Protein AF-A0A9E2IEM3-F1 (afdb_monomer_lite)

Foldseek 3Di:
DVVVVVCVVPVVLVVLVVLLVVVVVVVVVVVVCVVPDPDDDPPPPPPDPDPDPPVVVVVVVVVVLVVCCVPPVPVSVVVVVVVVVLVVLLVLLVVVLVVVVVCVVVVHDDDQPDDDQPQFQDAQVLLSSLVSVLSSCLVVVVVVLVVVCVVDVVSVDPLSVVLVSLVVSLVSSVVSLCCCRCVVRVHDLVLLVDDPPPVVSVVVVVSSVCSNCSNVVVVVVVVVVVVCVVVVHDDDDDPLVVCVVPPPDPVSNVSSCCCVVPSVVVSLSSSLVRPQLSNVCVPPHNVRSVVVSVVVVVVVVD

Radius of gyration: 24.1 Å; chains: 1; bounding box: 73×47×66 Å

Sequence (302 aa):
MKIFKIVKNNKLYTVLFLFVLLINILVFTDWIMEKFSPSKKPEVTLTQCEASSHKDDIKASQDKLSVVAKQNPLLYFFLAMFNFTLLFMLLIGLILDLYFLRQWIKKKKIDICILPQKESVWGISDVVRVILINMSFGYTFLIIQGTLSKVFPVVGNENFRMIFNTMIMNVIGISVVLYFVIKKGKQNIEAVGLTSQSFTKSVFYAVIGYISLGPLLVLIMTGTFFVVDFFHYKPQVQSIVQIFVKENNLPVLFFSTLFAGVFGPIVEEIFFRGFMYSAIKKSIGVLGAMIITSVVFSLLHA

Structure (mmCIF, N/CA/C/O backbone):
data_AF-A0A9E2IEM3-F1
#
_entry.id   AF-A0A9E2IEM3-F1
#
loop_
_atom_site.group_PDB
_atom_site.id
_atom_site.type_symbol
_atom_site.label_atom_id
_atom_site.label_alt_id
_atom_site.label_comp_id
_atom_site.label_asym_id
_atom_site.label_entity_id
_atom_site.label_seq_id
_atom_site.pdbx_PDB_ins_code
_atom_site.Cartn_x
_atom_site.Cartn_y
_atom_site.Cartn_z
_atom_site.occupancy
_atom_site.B_iso_or_equiv
_atom_site.auth_seq_id
_atom_site.auth_comp_id
_atom_site.auth_asym_id
_atom_site.auth_atom_id
_atom_site.pdbx_PDB_model_num
ATOM 1 N N . MET A 1 1 ? -35.835 -18.810 0.927 1.00 52.75 1 MET A N 1
ATOM 2 C CA . MET A 1 1 ? -36.561 -17.511 0.876 1.00 52.75 1 MET A CA 1
ATOM 3 C C . MET A 1 1 ? -35.695 -16.264 1.153 1.00 52.75 1 MET A C 1
ATOM 5 O O . MET A 1 1 ? -35.913 -15.255 0.494 1.00 52.75 1 MET A O 1
ATOM 9 N N . LYS A 1 2 ? -34.692 -16.290 2.056 1.00 57.66 2 LYS A N 1
ATOM 10 C CA . LYS A 1 2 ? -33.815 -15.119 2.334 1.00 57.66 2 LYS A CA 1
ATOM 11 C C . LYS A 1 2 ? -32.877 -14.728 1.173 1.00 57.66 2 LYS A C 1
ATOM 13 O O . LYS A 1 2 ? -32.754 -13.544 0.881 1.00 57.66 2 LYS A O 1
ATOM 18 N N . ILE A 1 3 ? -32.296 -15.698 0.460 1.00 58.12 3 ILE A N 1
ATOM 19 C CA . ILE A 1 3 ? -31.360 -15.454 -0.662 1.00 58.12 3 ILE A CA 1
ATOM 20 C C . ILE A 1 3 ? -32.045 -14.715 -1.824 1.00 58.12 3 ILE A C 1
ATOM 22 O O . ILE A 1 3 ? -31.541 -13.706 -2.303 1.00 58.12 3 ILE A O 1
ATOM 26 N N . PHE A 1 4 ? -33.252 -15.138 -2.206 1.00 53.41 4 PHE A N 1
ATOM 27 C CA . PHE A 1 4 ? -34.012 -14.514 -3.297 1.00 53.41 4 PHE A CA 1
ATOM 28 C C . PHE A 1 4 ? -34.380 -13.046 -3.005 1.00 53.41 4 PHE A C 1
ATOM 30 O O . PHE A 1 4 ? -34.387 -12.206 -3.903 1.00 53.41 4 PHE A O 1
ATOM 37 N N . LYS A 1 5 ? -34.624 -12.706 -1.730 1.00 56.91 5 LYS A N 1
ATOM 38 C CA . LYS A 1 5 ? -34.895 -11.329 -1.283 1.00 56.91 5 LYS A CA 1
ATOM 39 C C . LYS A 1 5 ? -33.627 -10.459 -1.300 1.00 56.91 5 LYS A C 1
ATOM 41 O O . LYS A 1 5 ? -33.699 -9.290 -1.667 1.00 56.91 5 LYS A O 1
ATOM 46 N N . ILE A 1 6 ? -32.467 -11.039 -0.976 1.00 60.56 6 ILE A N 1
ATOM 47 C CA . ILE A 1 6 ? -31.154 -10.374 -1.068 1.00 60.56 6 ILE A CA 1
ATOM 48 C C . ILE A 1 6 ? -30.794 -10.075 -2.529 1.00 60.56 6 ILE A C 1
ATOM 50 O O . ILE A 1 6 ? -30.373 -8.958 -2.827 1.00 60.56 6 ILE A O 1
ATOM 54 N N . VAL A 1 7 ? -31.022 -11.032 -3.435 1.00 62.38 7 VAL A N 1
ATOM 55 C CA . VAL A 1 7 ? -30.799 -10.869 -4.882 1.00 62.38 7 VAL A CA 1
ATOM 56 C C . VAL A 1 7 ? -31.735 -9.807 -5.464 1.00 62.38 7 VAL A C 1
ATOM 58 O O . VAL A 1 7 ? -31.290 -8.896 -6.160 1.00 62.38 7 VAL A O 1
ATOM 6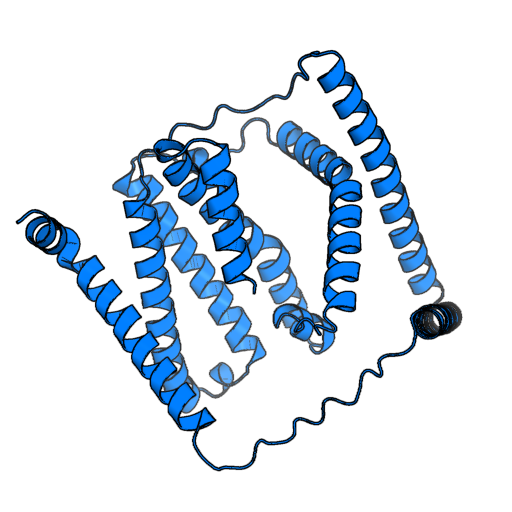1 N N . LYS A 1 8 ? -33.028 -9.839 -5.115 1.00 61.75 8 LYS A N 1
ATOM 62 C CA . LYS A 1 8 ? -34.018 -8.873 -5.623 1.00 61.75 8 LYS A CA 1
ATOM 63 C C . LYS A 1 8 ? -33.730 -7.427 -5.198 1.00 61.75 8 LYS A C 1
ATOM 65 O O . LYS A 1 8 ? -34.005 -6.518 -5.977 1.00 61.75 8 LYS A O 1
ATOM 70 N N . ASN A 1 9 ? -33.148 -7.211 -4.017 1.00 72.81 9 ASN A N 1
ATOM 71 C CA . ASN A 1 9 ? -32.774 -5.876 -3.536 1.00 72.81 9 ASN A CA 1
ATOM 72 C C . ASN A 1 9 ? -31.405 -5.390 -4.047 1.00 72.81 9 ASN A C 1
ATOM 74 O O . ASN A 1 9 ? -31.084 -4.217 -3.884 1.00 72.81 9 ASN A O 1
ATOM 78 N N . ASN A 1 10 ? -30.596 -6.260 -4.661 1.00 83.31 10 ASN A N 1
ATOM 79 C CA . ASN A 1 10 ? -29.238 -5.948 -5.118 1.00 83.31 10 ASN A CA 1
ATOM 80 C C . ASN A 1 10 ? -29.014 -6.362 -6.582 1.00 83.31 10 ASN A C 1
ATOM 82 O O . ASN A 1 10 ? -27.913 -6.776 -6.938 1.00 83.31 10 ASN A O 1
ATOM 86 N N . LYS A 1 11 ? -30.048 -6.231 -7.431 1.00 86.06 11 LYS A N 1
ATOM 87 C CA . LYS A 1 11 ? -30.039 -6.696 -8.833 1.00 86.06 11 LYS A CA 1
ATOM 88 C C . LYS A 1 11 ? -28.780 -6.290 -9.599 1.00 86.06 11 LYS A C 1
ATOM 90 O O . LYS A 1 11 ? -28.180 -7.138 -10.245 1.00 86.06 11 LYS A O 1
ATOM 95 N N . LEU A 1 12 ? -28.358 -5.029 -9.475 1.00 89.31 12 LEU A N 1
ATOM 96 C CA . LEU A 1 12 ? -27.144 -4.526 -10.122 1.00 89.31 12 LEU A CA 1
ATOM 97 C C . LEU A 1 12 ? -25.914 -5.360 -9.742 1.00 89.31 12 LEU A C 1
ATOM 99 O O . LEU A 1 12 ? -25.210 -5.850 -10.612 1.00 89.31 12 LEU A O 1
ATOM 103 N N . TYR A 1 13 ? -25.677 -5.572 -8.448 1.00 89.69 13 TYR A N 1
ATOM 104 C CA . TYR A 1 13 ? -24.504 -6.305 -7.970 1.00 89.69 13 TYR A CA 1
ATOM 105 C C . TYR A 1 13 ? -24.550 -7.788 -8.329 1.00 89.69 13 TYR A C 1
ATOM 107 O O . TYR A 1 13 ? -23.506 -8.384 -8.564 1.00 89.69 13 TYR A O 1
ATOM 115 N N . THR A 1 14 ? -25.743 -8.381 -8.412 1.00 88.56 14 THR A N 1
ATOM 116 C CA . THR A 1 14 ? -25.896 -9.745 -8.930 1.00 88.56 14 THR A CA 1
ATOM 117 C C . THR A 1 14 ? -25.518 -9.821 -10.407 1.00 88.56 14 THR A C 1
ATOM 119 O O . THR A 1 14 ? -24.795 -10.734 -10.788 1.00 88.56 14 THR A O 1
ATOM 122 N N . VAL A 1 15 ? -25.941 -8.853 -11.226 1.00 91.38 15 VAL A N 1
ATOM 123 C CA . VAL A 1 15 ? -25.550 -8.785 -12.644 1.00 91.38 15 VAL A CA 1
ATOM 124 C C . VAL A 1 15 ? -24.039 -8.597 -12.786 1.00 91.38 15 VAL A C 1
ATOM 126 O O . VAL A 1 15 ? -23.413 -9.334 -13.539 1.00 91.38 15 VAL A O 1
ATOM 129 N N . LEU A 1 16 ? -23.437 -7.680 -12.020 1.00 93.12 16 LEU A N 1
ATOM 130 C CA . LEU A 1 16 ? -21.983 -7.464 -12.022 1.00 93.12 16 LEU A CA 1
ATOM 131 C C . LEU A 1 16 ? -21.213 -8.719 -11.592 1.00 93.12 16 LEU A C 1
ATOM 133 O O . LEU A 1 16 ? -20.210 -9.070 -12.204 1.00 93.12 16 LEU A O 1
ATOM 137 N N . PHE A 1 17 ? -21.698 -9.430 -10.572 1.00 92.69 17 PHE A N 1
ATOM 138 C CA . PHE A 1 17 ? -21.101 -10.693 -10.144 1.00 92.69 17 PHE A CA 1
ATOM 139 C C . PHE A 1 17 ? -21.158 -11.757 -11.243 1.00 92.69 17 PHE A C 1
ATOM 141 O O . PHE A 1 17 ? -20.145 -12.389 -11.523 1.00 92.69 17 PHE A O 1
ATOM 148 N N . LEU A 1 18 ? -22.313 -11.930 -11.894 1.00 93.19 18 LEU A N 1
ATOM 149 C CA . LEU A 1 18 ? -22.455 -12.873 -13.007 1.00 93.19 18 LEU A CA 1
ATOM 150 C C . LEU A 1 18 ? -21.561 -12.495 -14.193 1.00 93.19 18 LEU A C 1
ATOM 152 O O . LEU A 1 18 ? -20.978 -13.378 -14.809 1.00 93.19 18 LEU A O 1
ATOM 156 N N . PHE A 1 19 ? -21.411 -11.200 -14.479 1.00 93.31 19 PHE A N 1
ATOM 157 C CA . PHE A 1 19 ? -20.506 -10.697 -15.511 1.00 93.31 19 PHE A CA 1
ATOM 158 C C . PHE A 1 19 ? -19.039 -11.030 -15.206 1.00 93.31 19 PHE A C 1
ATOM 160 O O . PHE A 1 19 ? -18.360 -11.628 -16.038 1.00 93.31 19 PHE A O 1
ATOM 167 N N . VAL A 1 20 ? -18.566 -10.709 -13.996 1.00 92.75 20 VAL A N 1
ATOM 168 C CA . VAL A 1 20 ? -17.209 -11.048 -13.528 1.00 92.75 20 VAL A CA 1
ATOM 169 C C . VAL A 1 20 ? -16.980 -12.557 -13.588 1.00 92.75 20 VAL A C 1
ATOM 171 O O . VAL A 1 20 ? -15.950 -13.000 -14.092 1.00 92.75 20 VAL A O 1
ATOM 174 N N . LEU A 1 21 ? -17.943 -13.352 -13.116 1.00 92.62 21 LEU A N 1
ATOM 175 C CA . LEU A 1 21 ? -17.858 -14.809 -13.129 1.00 92.62 21 LEU A CA 1
ATOM 176 C C . LEU A 1 21 ? -17.766 -15.355 -14.559 1.00 92.62 21 LEU A C 1
ATOM 178 O O . LEU A 1 21 ? -16.902 -16.182 -14.832 1.00 92.62 21 LEU A O 1
ATOM 182 N N . LEU A 1 22 ? -18.614 -14.871 -15.470 1.00 92.56 22 LEU A N 1
ATOM 183 C CA . LEU A 1 22 ? -18.624 -15.288 -16.871 1.00 92.56 22 LEU A CA 1
ATOM 184 C C . LEU A 1 22 ? -17.277 -15.018 -17.547 1.00 92.56 22 LEU A C 1
ATOM 186 O O . LEU A 1 22 ? -16.733 -15.915 -18.181 1.00 92.56 22 LEU A O 1
ATOM 190 N N . ILE A 1 23 ? -16.718 -13.815 -17.382 1.00 89.69 23 ILE A N 1
ATOM 191 C CA . ILE A 1 23 ? -15.415 -13.471 -17.969 1.00 89.69 23 ILE A CA 1
ATOM 192 C C . ILE A 1 23 ? -14.309 -14.362 -17.410 1.00 89.69 23 ILE A C 1
ATOM 194 O O . ILE A 1 23 ? -13.504 -14.874 -18.180 1.00 89.69 23 ILE A O 1
ATOM 198 N N . ASN A 1 24 ? -14.281 -14.594 -16.095 1.00 88.88 24 ASN A N 1
ATOM 199 C CA . ASN A 1 24 ? -13.280 -15.484 -15.503 1.00 88.88 24 ASN A CA 1
ATOM 200 C C . ASN A 1 24 ? -13.413 -16.922 -16.013 1.00 88.88 24 ASN A C 1
ATOM 202 O O . ASN A 1 24 ? -12.396 -17.556 -16.267 1.00 88.88 24 ASN A O 1
ATOM 206 N N . ILE A 1 25 ? -14.638 -17.425 -16.203 1.00 90.12 25 ILE A N 1
ATOM 207 C CA . ILE A 1 25 ? -14.863 -18.747 -16.803 1.00 90.12 25 ILE A CA 1
ATOM 208 C C . ILE A 1 25 ? -14.319 -18.782 -18.232 1.00 90.12 25 ILE A C 1
ATOM 210 O O . ILE A 1 25 ? -13.586 -19.711 -18.546 1.00 90.12 25 ILE A O 1
ATOM 214 N N . LEU A 1 26 ? -14.615 -17.776 -19.063 1.00 87.06 26 LEU A N 1
ATOM 215 C CA . LEU A 1 26 ? -14.133 -17.707 -20.450 1.00 87.06 26 LEU A CA 1
ATOM 216 C C . LEU A 1 26 ? -12.599 -17.682 -20.526 1.00 87.06 26 LEU A C 1
ATOM 218 O O . LEU A 1 26 ? -12.000 -18.489 -21.234 1.00 87.06 26 LEU A O 1
ATOM 222 N N . VAL A 1 27 ? -11.957 -16.816 -19.738 1.00 82.94 27 VAL A N 1
ATOM 223 C CA . VAL A 1 27 ? -10.489 -16.724 -19.673 1.00 82.94 27 VAL A CA 1
ATOM 224 C C . VAL A 1 27 ? -9.878 -18.032 -19.169 1.00 82.94 27 VAL A C 1
ATOM 226 O O . VAL A 1 27 ? -8.865 -18.491 -19.691 1.00 82.94 27 VAL A O 1
ATOM 229 N N . PHE A 1 28 ? -10.494 -18.660 -18.168 1.00 80.00 28 PHE A N 1
ATOM 230 C CA . PHE A 1 28 ? -10.029 -19.937 -17.637 1.00 80.00 28 PHE A CA 1
ATOM 231 C C . PHE A 1 28 ? -10.183 -21.076 -18.651 1.00 80.00 28 PHE A C 1
ATOM 233 O O . PHE A 1 28 ? -9.286 -21.910 -18.767 1.00 80.00 28 PHE A O 1
ATOM 240 N N . THR A 1 29 ? -11.282 -21.110 -19.411 1.00 75.69 29 THR A N 1
ATOM 241 C CA . THR A 1 29 ? -11.465 -22.092 -20.485 1.00 75.69 29 THR A CA 1
ATOM 242 C C . THR A 1 29 ? -10.464 -21.887 -21.611 1.00 75.69 29 THR A C 1
ATOM 244 O O . THR A 1 29 ? -9.883 -22.872 -22.055 1.00 75.69 29 THR A O 1
ATOM 247 N N . ASP A 1 30 ? -10.184 -20.644 -22.010 1.00 72.19 30 ASP A N 1
ATOM 248 C CA . ASP A 1 30 ? -9.161 -20.345 -23.019 1.00 72.19 30 ASP A CA 1
ATOM 249 C C . ASP A 1 30 ? -7.767 -20.772 -22.537 1.00 72.19 30 ASP A C 1
ATOM 251 O O . ASP A 1 30 ? -7.042 -21.442 -23.268 1.00 72.19 30 ASP A O 1
ATOM 255 N N . TRP A 1 31 ? -7.425 -20.493 -21.274 1.00 74.56 31 TRP A N 1
ATOM 256 C CA . TRP A 1 31 ? -6.165 -20.935 -20.665 1.00 74.56 31 TRP A CA 1
ATOM 257 C C . TRP A 1 31 ? -6.031 -22.464 -20.612 1.00 74.56 31 TRP A C 1
ATOM 259 O O . TRP A 1 31 ? -4.959 -23.004 -20.895 1.00 74.56 31 TRP A O 1
ATOM 269 N N . ILE A 1 32 ? -7.106 -23.185 -20.269 1.00 68.19 32 ILE A N 1
ATOM 270 C CA . ILE A 1 32 ? -7.131 -24.654 -20.332 1.00 68.19 32 ILE A CA 1
ATOM 271 C C . ILE A 1 32 ? -6.908 -25.108 -21.777 1.00 68.19 32 ILE A C 1
ATOM 273 O O . ILE A 1 32 ? -6.039 -25.941 -22.027 1.00 68.19 32 ILE A O 1
ATOM 277 N N . MET A 1 33 ? -7.645 -24.552 -22.735 1.00 67.19 33 MET A N 1
ATOM 278 C CA . MET A 1 33 ? -7.549 -24.951 -24.140 1.00 67.19 33 MET A CA 1
ATOM 279 C C . MET A 1 33 ? -6.156 -24.680 -24.720 1.00 67.19 33 MET A C 1
ATOM 281 O O . MET A 1 33 ? -5.632 -25.525 -25.438 1.00 67.19 33 MET A O 1
ATOM 285 N N . GLU A 1 34 ? -5.508 -23.573 -24.355 1.00 69.19 34 GLU A N 1
ATOM 286 C CA . GLU A 1 34 ? -4.130 -23.260 -24.749 1.00 69.19 34 GLU A CA 1
ATOM 287 C C . GLU A 1 34 ? -3.116 -24.225 -24.114 1.00 69.19 34 GLU A C 1
ATOM 289 O O . GLU A 1 34 ? -2.223 -24.729 -24.794 1.00 69.19 34 GLU A O 1
ATOM 294 N N . LYS A 1 35 ? -3.281 -24.560 -22.828 1.00 64.56 35 LYS A N 1
ATOM 295 C CA . LYS A 1 35 ? -2.382 -25.470 -22.098 1.00 64.56 35 LYS A CA 1
ATOM 296 C C . LYS A 1 35 ? -2.474 -26.929 -22.561 1.00 64.56 35 LYS A C 1
ATOM 298 O O . LYS A 1 35 ? -1.504 -27.670 -22.400 1.00 64.56 35 LYS A O 1
ATOM 303 N N . PHE A 1 36 ? -3.614 -27.336 -23.120 1.00 59.19 36 PHE A N 1
ATOM 304 C CA . PHE A 1 36 ? -3.848 -28.682 -23.657 1.00 59.19 36 PHE A CA 1
ATOM 305 C C . PHE A 1 36 ? -3.783 -28.759 -25.191 1.00 59.19 36 PHE A C 1
ATOM 307 O O . PHE A 1 36 ? -3.918 -29.851 -25.746 1.00 59.19 36 PHE A O 1
ATOM 314 N N . SER A 1 37 ? -3.527 -27.646 -25.885 1.00 45.66 37 SER A N 1
ATOM 315 C CA . SER A 1 37 ? -3.280 -27.653 -27.327 1.00 45.66 37 SER A CA 1
ATOM 316 C C . SER A 1 37 ? -1.829 -28.081 -27.615 1.00 45.66 37 SER A C 1
ATOM 318 O O . SER A 1 37 ? -0.896 -27.505 -27.047 1.00 45.66 37 SER A O 1
ATOM 320 N N . PRO A 1 38 ? -1.583 -29.079 -28.486 1.00 47.56 38 PRO A N 1
ATOM 321 C CA . PRO A 1 38 ? -0.241 -29.523 -28.846 1.00 47.56 38 PRO A CA 1
ATOM 322 C C . PRO A 1 38 ? 0.380 -28.538 -29.846 1.00 47.56 38 PRO A C 1
ATOM 324 O O . PRO A 1 38 ? 0.504 -28.819 -31.034 1.00 47.56 38 PRO A O 1
ATOM 327 N N . SER A 1 39 ? 0.756 -27.350 -29.379 1.00 43.06 39 SER A N 1
ATOM 328 C CA . SER A 1 39 ? 1.451 -26.349 -30.186 1.00 43.06 39 SER A CA 1
ATOM 329 C C . SER A 1 39 ? 2.624 -25.768 -29.407 1.00 43.06 39 SER A C 1
ATOM 331 O O . SER A 1 39 ? 2.503 -25.397 -28.241 1.00 43.06 39 SER A O 1
ATOM 333 N N . LYS A 1 40 ? 3.784 -25.757 -30.071 1.00 45.50 40 LYS A N 1
ATOM 334 C CA . LYS A 1 40 ? 5.104 -25.390 -29.551 1.00 45.50 40 LYS A CA 1
ATOM 335 C C . LYS A 1 40 ? 5.049 -24.113 -28.712 1.00 45.50 40 LYS A C 1
ATOM 337 O O . LYS A 1 40 ? 4.740 -23.041 -29.226 1.00 45.50 40 LYS A O 1
ATOM 342 N N . LYS A 1 41 ? 5.461 -24.226 -27.447 1.00 36.06 41 LYS A N 1
ATOM 343 C CA . LYS A 1 41 ? 5.890 -23.068 -26.662 1.00 36.06 41 LYS A CA 1
ATOM 344 C C . LYS A 1 41 ? 6.988 -22.347 -27.456 1.00 36.06 41 LYS A C 1
ATOM 346 O O . LYS A 1 41 ? 7.943 -23.018 -27.856 1.00 36.06 41 LYS A O 1
ATOM 351 N N . PRO A 1 42 ? 6.911 -21.025 -27.670 1.00 32.97 42 PRO A N 1
ATOM 352 C CA . PRO A 1 42 ? 8.122 -20.273 -27.901 1.00 32.97 42 PRO A CA 1
ATOM 353 C C . PRO A 1 42 ? 8.944 -20.420 -26.625 1.00 32.97 42 PRO A C 1
ATOM 355 O O . PRO A 1 42 ? 8.526 -20.023 -25.536 1.00 32.97 42 PRO A O 1
ATOM 358 N N . GLU A 1 43 ? 10.084 -21.079 -26.760 1.00 32.03 43 GLU A N 1
ATOM 359 C CA . GLU A 1 43 ? 11.155 -21.016 -25.788 1.00 32.03 43 GLU A CA 1
ATOM 360 C C . GLU A 1 43 ? 11.565 -19.545 -25.710 1.00 32.03 43 GLU A C 1
ATOM 362 O O . GLU A 1 43 ? 12.291 -19.028 -26.554 1.00 32.03 43 GLU A O 1
ATOM 367 N N . VAL A 1 44 ? 10.995 -18.822 -24.745 1.00 31.92 44 VAL A N 1
ATOM 368 C CA . VAL A 1 44 ? 11.497 -17.505 -24.378 1.00 31.92 44 VAL A CA 1
ATOM 369 C C . VAL A 1 44 ? 12.843 -17.774 -23.728 1.00 31.92 44 VAL A C 1
ATOM 371 O O . VAL A 1 44 ? 12.929 -18.059 -22.533 1.00 31.92 44 VAL A O 1
ATOM 374 N N . THR A 1 45 ? 13.896 -17.728 -24.538 1.00 28.53 45 THR A N 1
ATOM 375 C CA . THR A 1 45 ? 15.276 -17.675 -24.074 1.00 28.53 45 THR A CA 1
ATOM 376 C C . THR A 1 45 ? 15.469 -16.323 -23.393 1.00 28.53 45 THR A C 1
ATOM 378 O O . THR A 1 45 ? 16.007 -15.375 -23.957 1.00 28.53 45 THR A O 1
ATOM 381 N N . LEU A 1 46 ? 14.982 -16.202 -22.157 1.00 32.28 46 LEU A N 1
ATOM 382 C CA . LEU A 1 46 ? 15.585 -15.280 -21.213 1.00 32.28 46 LEU A CA 1
ATOM 383 C C . LEU A 1 46 ? 16.993 -15.818 -21.008 1.00 32.28 46 LEU A C 1
ATOM 385 O O . LEU A 1 46 ? 17.170 -16.885 -20.420 1.00 32.28 46 LEU A O 1
ATOM 389 N N . THR A 1 47 ? 17.972 -15.109 -21.568 1.00 32.91 47 THR A N 1
ATOM 390 C CA . THR A 1 47 ? 19.385 -15.240 -21.213 1.00 32.91 47 THR A CA 1
ATOM 391 C C . THR A 1 47 ? 19.484 -15.562 -19.732 1.00 32.91 47 THR A C 1
ATOM 393 O O . THR A 1 47 ? 18.973 -14.815 -18.894 1.00 32.91 47 THR A O 1
ATOM 396 N N . GLN A 1 48 ? 20.069 -16.724 -19.456 1.00 34.34 48 GLN A N 1
ATOM 397 C CA . GLN A 1 48 ? 20.338 -17.237 -18.128 1.00 34.34 48 GLN A CA 1
ATOM 398 C C . GLN A 1 48 ? 20.939 -16.112 -17.276 1.00 34.34 48 GLN A C 1
ATOM 400 O O . GLN A 1 48 ? 22.088 -15.730 -17.466 1.00 34.34 48 GLN A O 1
ATOM 405 N N . CYS A 1 49 ? 20.184 -15.590 -16.307 1.00 38.00 49 CYS A N 1
ATOM 406 C CA . CYS A 1 49 ? 20.825 -15.208 -15.058 1.00 38.00 49 CYS A CA 1
ATOM 407 C C . CYS A 1 49 ? 21.194 -16.536 -14.408 1.00 38.00 49 CYS A C 1
ATOM 409 O O . CYS A 1 49 ? 20.350 -17.215 -13.812 1.00 38.00 49 CYS A O 1
ATOM 411 N N . GLU A 1 50 ? 22.421 -16.961 -14.698 1.00 36.91 50 GLU A N 1
ATOM 412 C CA . GLU A 1 50 ? 23.070 -18.099 -14.075 1.00 36.91 50 GLU A CA 1
ATOM 413 C C . GLU A 1 50 ? 22.874 -17.990 -12.564 1.00 36.91 50 GLU A C 1
ATOM 415 O O . GLU A 1 50 ? 23.012 -16.919 -11.975 1.00 36.91 50 GLU A O 1
ATOM 420 N N . ALA A 1 51 ? 22.476 -19.100 -11.949 1.00 43.12 51 ALA A N 1
ATOM 421 C CA . ALA A 1 51 ? 22.520 -19.232 -10.508 1.00 43.12 51 ALA A CA 1
ATOM 422 C C . ALA A 1 51 ? 24.000 -19.354 -10.124 1.00 43.12 51 ALA A C 1
ATOM 424 O O . ALA A 1 51 ? 24.527 -20.460 -10.006 1.00 43.12 51 ALA A O 1
ATOM 425 N N . SER A 1 52 ? 24.691 -18.221 -10.032 1.00 37.50 52 SER A N 1
ATOM 426 C CA . SER A 1 52 ? 26.014 -18.147 -9.429 1.00 37.50 52 SER A CA 1
ATOM 427 C C . SER A 1 52 ? 25.890 -18.495 -7.953 1.00 37.50 52 SER A C 1
ATOM 429 O O . SER A 1 52 ? 24.905 -18.168 -7.289 1.00 37.50 52 SER A O 1
ATOM 431 N N . SER A 1 53 ? 26.893 -19.188 -7.415 1.00 49.91 53 SER A N 1
ATOM 432 C CA . SER A 1 53 ? 26.937 -19.425 -5.978 1.00 49.91 53 SER A CA 1
ATOM 433 C C . SER A 1 53 ? 26.960 -18.077 -5.249 1.00 49.91 53 SER A C 1
ATOM 435 O O . SER A 1 53 ? 27.551 -17.110 -5.731 1.00 49.91 53 SER A O 1
ATOM 437 N N . HIS A 1 54 ? 26.374 -18.008 -4.054 1.00 53.34 54 HIS A N 1
ATOM 438 C CA . HIS A 1 54 ? 26.335 -16.790 -3.235 1.00 53.34 54 HIS A CA 1
ATOM 439 C C . HIS A 1 54 ? 27.686 -16.068 -3.078 1.00 53.34 54 HIS A C 1
ATOM 441 O O . HIS A 1 54 ? 27.724 -14.855 -2.869 1.00 53.34 54 HIS A O 1
ATOM 447 N N . LYS A 1 55 ? 28.809 -16.794 -3.163 1.00 51.19 55 LYS A N 1
ATOM 448 C CA . LYS A 1 55 ? 30.155 -16.207 -3.096 1.00 51.19 55 LYS A CA 1
ATOM 449 C C . LYS A 1 55 ? 30.577 -15.537 -4.404 1.00 51.19 55 LYS A C 1
ATOM 451 O O . LYS A 1 55 ? 31.315 -14.552 -4.354 1.00 51.19 55 LYS A O 1
ATOM 456 N N . ASP A 1 56 ? 30.105 -16.042 -5.535 1.00 53.41 56 ASP A N 1
ATOM 457 C CA . ASP A 1 56 ? 30.395 -15.503 -6.863 1.00 53.41 56 ASP A CA 1
ATOM 458 C C . ASP A 1 56 ? 29.569 -14.236 -7.127 1.00 53.41 56 ASP A C 1
ATOM 460 O O . ASP A 1 56 ? 30.102 -13.269 -7.664 1.00 53.41 56 ASP A O 1
ATOM 464 N N . ASP A 1 57 ? 28.333 -14.164 -6.621 1.00 61.59 57 ASP A N 1
ATOM 465 C CA . ASP A 1 57 ? 27.482 -12.965 -6.714 1.00 61.59 57 ASP A CA 1
ATOM 466 C C . ASP A 1 57 ? 28.015 -11.775 -5.910 1.00 61.59 57 ASP A C 1
ATOM 468 O O . ASP A 1 57 ? 27.978 -10.628 -6.371 1.00 61.59 57 ASP A O 1
ATOM 472 N N . ILE A 1 58 ? 28.537 -12.031 -4.705 1.00 62.91 58 ILE A N 1
ATOM 473 C CA . ILE A 1 58 ? 29.127 -10.983 -3.860 1.00 62.91 58 ILE A CA 1
ATOM 474 C C . ILE A 1 58 ? 30.395 -10.433 -4.519 1.00 62.91 58 ILE A C 1
ATOM 476 O O . ILE A 1 58 ? 30.552 -9.213 -4.602 1.00 62.91 58 ILE A O 1
ATOM 480 N N . LYS A 1 59 ? 31.269 -11.308 -5.037 1.00 68.62 59 LYS A N 1
ATOM 481 C CA . LYS A 1 59 ? 32.474 -10.888 -5.768 1.00 68.62 59 LYS A CA 1
ATOM 482 C C . LYS A 1 59 ? 32.131 -10.140 -7.054 1.00 68.62 59 LYS A C 1
ATOM 484 O O . LYS A 1 59 ? 32.637 -9.044 -7.258 1.00 68.62 59 LYS A O 1
ATOM 489 N N . ALA A 1 60 ? 31.201 -10.647 -7.860 1.00 70.69 60 ALA A N 1
ATOM 490 C CA . ALA A 1 60 ? 30.759 -9.976 -9.081 1.00 70.69 60 ALA A CA 1
ATOM 491 C C . ALA A 1 60 ? 30.139 -8.594 -8.801 1.00 70.69 60 ALA A C 1
ATOM 493 O O . ALA A 1 60 ? 30.326 -7.651 -9.573 1.00 70.69 60 ALA A O 1
ATOM 494 N N . SER A 1 61 ? 29.420 -8.443 -7.686 1.00 71.56 61 SER A N 1
ATOM 495 C CA . SER A 1 61 ? 28.879 -7.150 -7.251 1.00 71.56 61 SER A CA 1
ATOM 496 C C . SER A 1 61 ? 29.983 -6.185 -6.812 1.00 71.56 61 SER A C 1
ATOM 498 O O . SER A 1 61 ? 29.957 -5.015 -7.194 1.00 71.56 61 SER A O 1
ATOM 500 N N . GLN A 1 62 ? 30.981 -6.668 -6.064 1.00 74.44 62 GLN A N 1
ATOM 501 C CA . GLN A 1 62 ? 32.162 -5.886 -5.678 1.00 74.44 62 GLN A CA 1
ATOM 502 C C . GLN A 1 62 ? 32.970 -5.431 -6.898 1.00 74.44 62 GLN A C 1
ATOM 504 O O . GLN A 1 62 ? 33.341 -4.259 -6.983 1.00 74.44 62 GLN A O 1
ATOM 509 N N . ASP A 1 63 ? 33.167 -6.316 -7.874 1.00 77.88 63 ASP A N 1
ATOM 510 C CA . ASP A 1 63 ? 33.877 -6.004 -9.113 1.00 77.88 63 ASP A CA 1
ATOM 511 C C . ASP A 1 63 ? 33.130 -4.930 -9.913 1.00 77.88 63 ASP A C 1
ATOM 513 O O . ASP A 1 63 ? 33.734 -3.929 -10.306 1.00 77.88 63 ASP A O 1
ATOM 517 N N . LYS A 1 64 ? 31.801 -5.043 -10.053 1.00 79.25 64 LYS A N 1
ATOM 518 C CA . LYS A 1 64 ? 30.960 -4.004 -10.680 1.00 79.25 64 LYS A CA 1
ATOM 519 C C . LYS A 1 64 ? 31.062 -2.658 -9.961 1.00 79.25 64 LYS A C 1
ATOM 521 O O . LYS A 1 64 ? 31.235 -1.631 -10.615 1.00 79.25 64 LYS A O 1
ATOM 526 N N . LEU A 1 65 ? 31.002 -2.646 -8.629 1.00 75.56 65 LEU A N 1
ATOM 527 C CA . LEU A 1 65 ? 31.166 -1.430 -7.823 1.00 75.56 65 LEU A CA 1
ATOM 528 C C . LEU A 1 65 ? 32.547 -0.794 -8.017 1.00 75.56 65 LEU A C 1
ATOM 530 O O . LEU A 1 65 ? 32.643 0.426 -8.136 1.00 75.56 65 LEU A O 1
ATOM 534 N N . SER A 1 66 ? 33.604 -1.604 -8.110 1.00 76.19 66 SER A N 1
ATOM 535 C CA . SER A 1 66 ? 34.969 -1.123 -8.352 1.00 76.19 66 SER A CA 1
ATOM 536 C C . SER A 1 66 ? 35.138 -0.501 -9.746 1.00 76.19 66 SER A C 1
ATOM 538 O O . SER A 1 66 ? 35.851 0.492 -9.904 1.00 76.19 66 SER A O 1
ATOM 540 N N . VAL A 1 67 ? 34.439 -1.035 -10.753 1.00 80.94 67 VAL A N 1
ATOM 541 C CA . VAL A 1 67 ? 34.397 -0.472 -12.110 1.00 80.94 67 VAL A CA 1
ATOM 542 C C . VAL A 1 67 ? 33.643 0.859 -12.114 1.00 80.94 67 VAL A C 1
ATOM 544 O O . VAL A 1 67 ? 34.151 1.840 -12.656 1.00 80.94 67 VAL A O 1
ATOM 547 N N . VAL A 1 68 ? 32.485 0.937 -11.447 1.00 78.50 68 VAL A N 1
ATOM 548 C CA . VAL A 1 68 ? 31.714 2.188 -11.308 1.00 78.50 68 VAL A CA 1
ATOM 549 C C . VAL A 1 68 ? 32.515 3.255 -10.560 1.00 78.50 68 VAL A C 1
ATOM 551 O O . VAL A 1 68 ? 32.521 4.408 -10.984 1.00 78.50 68 VAL A O 1
ATOM 554 N N . ALA A 1 69 ? 33.245 2.882 -9.505 1.00 80.31 69 ALA A N 1
ATOM 555 C CA . ALA A 1 69 ? 34.116 3.793 -8.762 1.00 80.31 69 ALA A CA 1
ATOM 556 C C . ALA A 1 69 ? 35.202 4.427 -9.643 1.00 80.31 69 ALA A C 1
ATOM 558 O O . ALA A 1 69 ? 35.509 5.607 -9.486 1.00 80.31 69 ALA A O 1
ATOM 559 N N . LYS A 1 70 ? 35.753 3.659 -10.593 1.00 83.75 70 LYS A N 1
ATOM 560 C CA . LYS A 1 70 ? 36.755 4.146 -11.551 1.00 83.75 70 LYS A CA 1
ATOM 561 C C . LYS A 1 70 ? 36.149 5.013 -12.655 1.00 83.75 70 LYS A C 1
ATOM 563 O O . LYS A 1 70 ? 36.776 5.982 -13.064 1.00 83.75 70 LYS A O 1
ATOM 568 N N . GLN A 1 71 ? 34.962 4.665 -13.150 1.00 88.56 71 GLN A N 1
ATOM 569 C CA . GLN A 1 71 ? 34.325 5.366 -14.271 1.00 88.56 71 GLN A CA 1
ATOM 570 C C . GLN A 1 71 ? 33.612 6.655 -13.844 1.00 88.56 71 GLN A C 1
ATOM 572 O O . GLN A 1 71 ? 33.668 7.648 -14.560 1.00 88.56 71 GLN A O 1
ATOM 577 N N . ASN A 1 72 ? 32.941 6.646 -12.689 1.00 89.94 72 ASN A N 1
ATOM 578 C CA . ASN A 1 72 ? 32.117 7.748 -12.196 1.00 89.94 72 ASN A CA 1
ATOM 579 C C . ASN A 1 72 ? 32.282 7.898 -10.670 1.00 89.94 72 ASN A C 1
ATOM 581 O O . ASN A 1 72 ? 31.423 7.444 -9.906 1.00 89.94 72 ASN A O 1
ATOM 585 N N . PRO A 1 73 ? 33.354 8.560 -10.192 1.00 87.81 73 PRO A N 1
ATOM 586 C CA . PRO A 1 73 ? 33.653 8.656 -8.758 1.00 87.81 73 PRO A CA 1
ATOM 587 C C . PRO A 1 73 ? 32.550 9.375 -7.970 1.00 87.81 73 PRO A C 1
ATOM 589 O O . PRO A 1 73 ? 32.263 9.023 -6.828 1.00 87.81 73 PRO A O 1
ATOM 592 N N . LEU A 1 74 ? 31.881 10.344 -8.600 1.00 89.44 74 LEU A N 1
ATOM 593 C CA . LEU A 1 74 ? 30.755 11.065 -8.013 1.00 89.44 74 LEU A CA 1
ATOM 594 C C . LEU A 1 74 ? 29.539 10.147 -7.807 1.00 89.44 74 LEU A C 1
ATOM 596 O O . LEU A 1 74 ? 28.944 10.159 -6.733 1.00 89.44 74 LEU A O 1
ATOM 600 N N . LEU A 1 75 ? 29.210 9.291 -8.782 1.00 86.25 75 LEU A N 1
ATOM 601 C CA . LEU A 1 75 ? 28.133 8.304 -8.638 1.00 86.25 75 LEU A CA 1
ATOM 602 C C . LEU A 1 75 ? 28.447 7.298 -7.525 1.00 86.25 75 LEU A C 1
ATOM 604 O O . LEU A 1 75 ? 27.583 6.994 -6.705 1.00 86.25 75 LEU A O 1
ATOM 608 N N . TYR A 1 76 ? 29.690 6.818 -7.461 1.00 87.38 76 TYR A N 1
ATOM 609 C CA . TYR A 1 76 ? 30.133 5.932 -6.387 1.00 87.38 76 TYR A CA 1
ATOM 610 C C . TYR A 1 76 ? 30.015 6.589 -5.007 1.00 87.38 76 TYR A C 1
ATOM 612 O O . TYR A 1 76 ? 29.523 5.956 -4.076 1.00 87.38 76 TYR A O 1
ATOM 620 N N . PHE A 1 77 ? 30.397 7.863 -4.879 1.00 89.25 77 PHE A N 1
ATOM 621 C CA . PHE A 1 77 ? 30.221 8.617 -3.639 1.00 89.25 77 PHE A CA 1
ATOM 622 C C . PHE A 1 77 ? 28.749 8.676 -3.208 1.00 89.25 77 PHE A C 1
ATOM 624 O O . PHE A 1 77 ? 28.443 8.384 -2.052 1.00 89.25 77 PHE A O 1
ATOM 631 N N . PHE A 1 78 ? 27.826 8.975 -4.130 1.00 90.56 78 PHE A N 1
ATOM 632 C CA . PHE A 1 78 ? 26.390 8.978 -3.829 1.00 90.56 78 PHE A CA 1
ATOM 633 C C . PHE A 1 78 ? 25.865 7.596 -3.423 1.00 90.56 78 PHE A C 1
ATOM 635 O O . PHE A 1 78 ? 25.119 7.497 -2.450 1.00 90.56 78 PHE A O 1
ATOM 642 N N . LEU A 1 79 ? 26.281 6.528 -4.111 1.00 88.19 79 LEU A N 1
ATOM 643 C CA . LEU A 1 79 ? 25.914 5.153 -3.753 1.00 88.19 79 LEU A CA 1
ATOM 644 C C . LEU A 1 79 ? 26.446 4.761 -2.369 1.00 88.19 79 LEU A C 1
ATOM 646 O O . LEU A 1 79 ? 25.722 4.164 -1.572 1.00 88.19 79 LEU A O 1
ATOM 650 N N . ALA A 1 80 ? 27.693 5.122 -2.058 1.00 89.00 80 ALA A N 1
ATOM 651 C CA . ALA A 1 80 ? 28.287 4.878 -0.751 1.00 89.00 80 ALA A CA 1
ATOM 652 C C . ALA A 1 80 ? 27.530 5.636 0.347 1.00 89.00 80 ALA A C 1
ATOM 654 O O . ALA A 1 80 ? 27.127 5.023 1.335 1.00 89.00 80 ALA A O 1
ATOM 655 N N . MET A 1 81 ? 27.275 6.936 0.158 1.00 93.06 81 MET A N 1
ATOM 656 C CA . MET A 1 81 ? 26.478 7.739 1.092 1.00 93.06 81 MET A CA 1
ATOM 657 C C . MET A 1 81 ? 25.097 7.129 1.327 1.00 93.06 81 MET A C 1
ATOM 659 O O . MET A 1 81 ? 24.702 6.964 2.478 1.00 93.06 81 MET A O 1
ATOM 663 N N . PHE A 1 82 ? 24.397 6.735 0.262 1.00 91.44 82 PHE A N 1
ATOM 664 C CA . PHE A 1 82 ? 23.089 6.093 0.355 1.00 91.44 82 PHE A CA 1
ATOM 665 C C . PHE A 1 82 ? 23.134 4.803 1.189 1.00 91.44 82 PHE A C 1
ATOM 667 O O . PHE A 1 82 ? 22.342 4.644 2.118 1.00 91.44 82 PHE A O 1
ATOM 674 N N . ASN A 1 83 ? 24.107 3.923 0.937 1.00 90.75 83 ASN A N 1
ATOM 675 C CA . ASN A 1 83 ? 24.286 2.689 1.709 1.00 90.75 83 ASN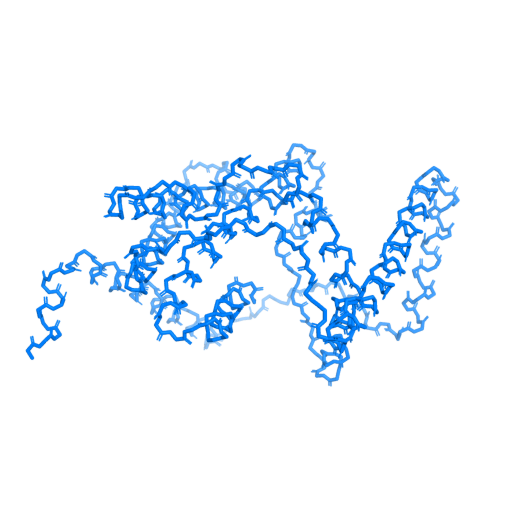 A CA 1
ATOM 676 C C . ASN A 1 83 ? 24.594 2.960 3.189 1.00 90.75 83 ASN A C 1
ATOM 678 O O . ASN A 1 83 ? 24.025 2.306 4.065 1.00 90.75 83 ASN A O 1
ATOM 682 N N . PHE A 1 84 ? 25.453 3.941 3.486 1.00 94.19 84 PHE A N 1
ATOM 683 C CA . PHE A 1 84 ? 25.731 4.347 4.866 1.00 94.19 84 PHE A CA 1
ATOM 684 C C . PHE A 1 84 ? 24.485 4.902 5.557 1.00 94.19 84 PHE A C 1
ATOM 686 O O . PHE A 1 84 ? 24.230 4.560 6.711 1.00 94.19 84 PHE A O 1
ATOM 693 N N . THR A 1 85 ? 23.682 5.713 4.864 1.00 93.81 85 THR A N 1
ATOM 694 C CA . THR A 1 85 ? 22.408 6.216 5.390 1.00 93.81 85 THR A CA 1
ATOM 695 C C . THR A 1 85 ? 21.440 5.076 5.696 1.00 93.81 85 THR A C 1
ATOM 697 O O . THR A 1 85 ? 20.862 5.064 6.781 1.00 93.81 85 THR A O 1
ATOM 700 N N . LEU A 1 86 ? 21.299 4.093 4.802 1.00 92.38 86 LEU A N 1
ATOM 701 C CA . LEU A 1 86 ? 20.453 2.920 5.043 1.00 92.38 86 LEU A CA 1
ATOM 702 C C . LEU A 1 86 ? 20.919 2.120 6.265 1.00 92.38 86 LEU A C 1
ATOM 704 O O . LEU A 1 86 ? 20.109 1.804 7.135 1.00 92.38 86 LEU A O 1
ATOM 708 N N . LEU A 1 87 ? 22.221 1.838 6.374 1.00 94.00 87 LEU A N 1
ATOM 709 C CA . LEU A 1 87 ? 22.780 1.134 7.530 1.00 94.00 87 LEU A CA 1
ATOM 710 C C . LEU A 1 87 ? 22.535 1.909 8.830 1.00 94.00 87 LEU A C 1
ATOM 712 O O . LEU A 1 87 ? 22.129 1.332 9.837 1.00 94.00 87 LEU A O 1
ATOM 716 N N . PHE A 1 88 ? 22.742 3.224 8.803 1.00 95.25 88 PHE A N 1
ATOM 717 C CA . PHE A 1 88 ? 22.499 4.091 9.949 1.00 95.25 88 PHE A CA 1
ATOM 718 C C . PHE A 1 88 ? 21.023 4.088 10.370 1.00 95.25 88 PHE A C 1
ATOM 720 O O . PHE A 1 88 ? 20.729 3.972 11.560 1.00 95.25 88 PHE A O 1
ATOM 727 N N . MET A 1 89 ? 20.089 4.133 9.413 1.00 95.50 89 MET A N 1
ATOM 728 C CA . MET A 1 89 ? 18.654 4.005 9.687 1.00 95.50 89 MET A CA 1
ATOM 729 C C . MET A 1 89 ? 18.309 2.653 10.318 1.00 95.50 89 MET A C 1
ATOM 731 O O . MET A 1 89 ? 17.538 2.624 11.272 1.00 95.50 89 MET A O 1
ATOM 735 N N . LEU A 1 90 ? 18.906 1.549 9.860 1.00 95.69 90 LEU A N 1
ATOM 736 C CA . LEU A 1 90 ? 18.695 0.230 10.470 1.00 95.69 90 LEU A CA 1
ATOM 737 C C . LEU A 1 90 ? 19.219 0.172 11.911 1.00 95.69 90 LEU A C 1
ATOM 739 O O . LEU A 1 90 ? 18.546 -0.368 12.786 1.00 95.69 90 LEU A O 1
ATOM 743 N N . LEU A 1 91 ? 20.384 0.762 12.190 1.00 96.38 91 LEU A N 1
ATOM 744 C CA . LEU A 1 91 ? 20.926 0.825 13.551 1.00 96.38 91 LEU A CA 1
ATOM 745 C C . LEU A 1 91 ? 20.032 1.655 14.480 1.00 96.38 91 LEU A C 1
ATOM 747 O O . LEU A 1 91 ? 19.734 1.216 15.591 1.00 96.38 91 LEU A O 1
ATOM 751 N N . ILE A 1 92 ? 19.561 2.820 14.022 1.00 96.88 92 ILE A N 1
ATOM 752 C CA . ILE A 1 92 ? 18.590 3.629 14.773 1.00 96.88 92 ILE A CA 1
ATOM 753 C C . ILE A 1 92 ? 17.306 2.836 15.003 1.00 96.88 92 ILE A C 1
ATOM 755 O O . ILE A 1 92 ? 16.809 2.805 16.127 1.00 96.88 92 ILE A O 1
ATOM 759 N N . GLY A 1 93 ? 16.787 2.180 13.965 1.00 96.88 93 GLY A N 1
ATOM 760 C CA . GLY A 1 93 ? 15.598 1.342 14.052 1.00 96.88 93 GLY A CA 1
ATOM 761 C C . GLY A 1 93 ? 15.729 0.280 15.134 1.00 96.88 93 GLY A C 1
ATOM 762 O O . GLY A 1 93 ? 14.851 0.154 15.980 1.00 96.88 93 GLY A O 1
ATOM 763 N N . LEU A 1 94 ? 16.876 -0.397 15.193 1.00 96.56 94 LEU A N 1
ATOM 764 C CA . LEU A 1 94 ? 17.124 -1.453 16.171 1.00 96.56 94 LEU A CA 1
ATOM 765 C C . LEU A 1 94 ? 17.190 -0.898 17.600 1.00 96.56 94 LEU A C 1
ATOM 767 O O . LEU A 1 94 ? 16.666 -1.504 18.534 1.00 96.56 94 LEU A O 1
ATOM 771 N N . ILE A 1 95 ? 17.783 0.285 17.783 1.00 96.44 95 ILE A N 1
ATOM 772 C CA . ILE A 1 95 ? 17.785 0.982 19.077 1.00 96.44 95 ILE A CA 1
ATOM 773 C C . ILE A 1 95 ? 16.353 1.352 19.496 1.00 96.44 95 ILE A C 1
ATOM 775 O O . ILE A 1 95 ? 15.991 1.169 20.663 1.00 96.44 95 ILE A O 1
ATOM 779 N N . LEU A 1 96 ? 15.534 1.848 18.564 1.00 95.31 96 LEU A N 1
ATOM 780 C CA . LEU A 1 96 ? 14.128 2.180 18.812 1.00 95.31 96 LEU A CA 1
ATOM 781 C C . LEU A 1 96 ? 13.307 0.937 19.171 1.00 95.31 96 LEU A C 1
ATOM 783 O O . LEU A 1 96 ? 12.556 0.975 20.143 1.00 95.31 96 LEU A O 1
ATOM 787 N N . ASP A 1 97 ? 13.497 -0.173 18.462 1.00 94.12 97 ASP A N 1
ATOM 788 C CA . ASP A 1 97 ? 12.827 -1.444 18.748 1.00 94.12 97 ASP A CA 1
ATOM 789 C C . ASP A 1 97 ? 13.172 -1.960 20.143 1.00 94.12 97 ASP A C 1
ATOM 791 O O . ASP A 1 97 ? 12.281 -2.318 20.915 1.00 94.12 97 ASP A O 1
ATOM 795 N N . LEU A 1 98 ? 14.455 -1.934 20.519 1.00 94.81 98 LEU A N 1
ATOM 796 C CA . LEU A 1 98 ? 14.896 -2.306 21.865 1.00 94.81 98 LEU A CA 1
ATOM 797 C C . LEU A 1 98 ? 14.295 -1.384 22.932 1.00 94.81 98 LEU A C 1
ATOM 799 O O . LEU A 1 98 ? 13.902 -1.846 24.009 1.00 94.81 98 LEU A O 1
ATOM 803 N N . TYR A 1 99 ? 14.192 -0.086 22.645 1.00 93.69 99 TYR A N 1
ATOM 804 C CA . TYR A 1 99 ? 13.525 0.868 23.524 1.00 93.69 99 TYR A CA 1
ATOM 805 C C . TYR A 1 99 ? 12.033 0.539 23.685 1.00 93.69 99 TYR A C 1
ATOM 807 O O . TYR A 1 99 ? 11.555 0.433 24.819 1.00 93.69 99 TYR A O 1
ATOM 815 N N . PHE A 1 100 ? 11.302 0.321 22.590 1.00 91.69 100 PHE A N 1
ATOM 816 C CA . PHE A 1 100 ? 9.878 -0.015 22.623 1.00 91.69 100 PHE A CA 1
ATOM 817 C C . PHE A 1 100 ? 9.619 -1.354 23.311 1.00 91.69 100 PHE A C 1
ATOM 819 O O . PHE A 1 100 ? 8.737 -1.435 24.169 1.00 91.69 100 PHE A O 1
ATOM 826 N N . LEU A 1 101 ? 10.440 -2.368 23.038 1.00 92.06 101 LEU A N 1
ATOM 827 C CA . LEU A 1 101 ? 10.385 -3.666 23.705 1.00 92.06 101 LEU A CA 1
ATOM 828 C C . LEU A 1 101 ? 10.592 -3.518 25.216 1.00 92.06 101 LEU A C 1
ATOM 830 O O . LEU A 1 101 ? 9.820 -4.054 26.013 1.00 92.06 101 LEU A O 1
ATOM 834 N N . ARG A 1 102 ? 11.584 -2.724 25.636 1.00 94.00 102 ARG A N 1
ATOM 835 C CA . ARG A 1 102 ? 11.840 -2.441 27.056 1.00 94.00 102 ARG A CA 1
ATOM 836 C C . ARG A 1 102 ? 10.658 -1.741 27.723 1.00 94.00 102 ARG A C 1
ATOM 838 O O . ARG A 1 102 ? 10.336 -2.055 28.870 1.00 94.00 102 ARG A O 1
ATOM 845 N N . GLN A 1 103 ? 10.023 -0.788 27.045 1.00 91.81 103 GLN A N 1
ATOM 846 C CA . GLN A 1 103 ? 8.858 -0.068 27.570 1.00 91.81 103 GLN A CA 1
ATOM 847 C C . GLN A 1 103 ? 7.630 -0.976 27.676 1.00 91.81 103 GLN A C 1
ATOM 849 O O . GLN A 1 103 ? 6.932 -0.936 28.694 1.00 91.81 103 GLN A O 1
ATOM 854 N N . TRP A 1 104 ? 7.424 -1.842 26.682 1.00 89.31 104 TRP A N 1
ATOM 855 C CA . TRP A 1 104 ? 6.377 -2.859 26.679 1.00 89.31 104 TRP A CA 1
ATOM 856 C C . TRP A 1 104 ? 6.541 -3.852 27.838 1.00 89.31 104 TRP A C 1
ATOM 858 O O . TRP A 1 104 ? 5.599 -4.044 28.607 1.00 89.31 104 TRP A O 1
ATOM 868 N N . ILE A 1 105 ? 7.755 -4.377 28.061 1.00 94.12 105 ILE A N 1
ATOM 869 C CA . ILE A 1 105 ? 8.074 -5.255 29.206 1.00 94.12 105 ILE A CA 1
ATOM 870 C C . ILE A 1 105 ? 7.791 -4.547 30.538 1.00 94.12 105 ILE A C 1
ATOM 872 O O . ILE A 1 105 ? 7.234 -5.137 31.463 1.00 94.12 105 ILE A O 1
ATOM 876 N N . LYS A 1 106 ? 8.122 -3.255 30.637 1.00 94.06 106 LYS A N 1
ATOM 877 C CA . LYS A 1 106 ? 7.858 -2.433 31.830 1.00 94.06 106 LYS A CA 1
ATOM 878 C C . LYS A 1 106 ? 6.392 -2.009 31.987 1.00 94.06 106 LYS A C 1
ATOM 880 O O . LYS A 1 106 ? 6.095 -1.279 32.931 1.00 94.06 106 LYS A O 1
ATOM 885 N N . LYS A 1 107 ? 5.491 -2.409 31.078 1.00 89.75 107 LYS A N 1
ATOM 886 C CA . LYS A 1 107 ? 4.076 -1.988 31.025 1.00 89.75 107 LYS A CA 1
ATOM 887 C C . LYS A 1 107 ? 3.890 -0.462 31.079 1.00 89.75 107 LYS A C 1
ATOM 889 O O . LYS A 1 107 ? 2.848 0.028 31.515 1.00 89.75 107 LYS A O 1
ATOM 894 N N . LYS A 1 108 ? 4.897 0.306 30.645 1.00 87.56 108 LYS A N 1
ATOM 895 C CA . LYS A 1 108 ? 4.804 1.766 30.568 1.00 87.56 108 LYS A CA 1
ATOM 896 C C . LYS A 1 108 ? 4.028 2.131 29.310 1.00 87.56 108 LYS A C 1
ATOM 898 O O . LYS A 1 108 ? 4.366 1.674 28.222 1.00 87.56 108 LYS A O 1
ATOM 903 N N . LYS A 1 109 ? 2.997 2.965 29.457 1.00 80.88 109 LYS A N 1
ATOM 904 C CA . LYS A 1 109 ? 2.268 3.505 28.307 1.00 80.88 109 LYS A CA 1
ATOM 905 C C . LYS A 1 109 ? 3.191 4.459 27.551 1.00 80.88 109 LYS A C 1
ATOM 907 O O . LYS A 1 109 ? 3.763 5.364 28.154 1.00 80.88 109 LYS A O 1
ATOM 912 N N . ILE A 1 110 ? 3.350 4.229 26.253 1.00 79.56 110 ILE A N 1
ATOM 913 C CA . ILE A 1 110 ? 3.978 5.190 25.349 1.00 79.56 110 ILE A CA 1
ATOM 914 C C . ILE A 1 110 ? 2.862 6.138 24.930 1.00 79.56 110 ILE A C 1
ATOM 916 O O . ILE A 1 110 ? 1.857 5.694 24.376 1.00 79.56 110 ILE A O 1
ATOM 920 N N . ASP A 1 111 ? 3.013 7.417 25.255 1.00 76.31 111 ASP A N 1
ATOM 921 C CA . ASP A 1 111 ? 2.039 8.430 24.871 1.00 76.31 111 ASP A CA 1
ATOM 922 C C . ASP A 1 111 ? 2.232 8.762 23.388 1.00 76.31 111 ASP A C 1
ATOM 924 O O . ASP A 1 111 ? 3.131 9.510 23.000 1.00 76.31 111 ASP A O 1
ATOM 928 N N . ILE A 1 112 ? 1.444 8.100 22.544 1.00 76.06 112 ILE A N 1
ATOM 929 C CA . ILE A 1 112 ? 1.375 8.378 21.113 1.00 76.06 112 ILE A CA 1
ATOM 930 C C . ILE A 1 112 ? 0.066 9.113 20.892 1.00 76.06 112 ILE A C 1
ATOM 932 O O . ILE A 1 112 ? -1.005 8.620 21.249 1.00 76.06 112 ILE A O 1
ATOM 936 N N . CYS A 1 113 ? 0.153 10.288 20.275 1.00 69.81 113 CYS A N 1
ATOM 937 C CA . CYS A 1 113 ? -1.027 11.032 19.872 1.00 69.81 113 CYS A CA 1
ATOM 938 C C . CYS A 1 113 ? -1.728 10.276 18.735 1.00 69.81 113 CYS A C 1
ATOM 940 O O . CYS A 1 113 ? -1.378 10.420 17.566 1.00 69.81 113 CYS A O 1
ATOM 942 N N . ILE A 1 114 ? -2.681 9.418 19.092 1.00 67.25 114 ILE A N 1
ATOM 943 C CA . ILE A 1 114 ? -3.503 8.676 18.141 1.00 67.25 114 ILE A CA 1
ATOM 944 C C . ILE A 1 114 ? -4.812 9.440 17.996 1.00 67.25 114 ILE A C 1
ATOM 946 O O . ILE A 1 114 ? -5.574 9.568 18.955 1.00 67.25 114 ILE A O 1
ATOM 950 N N . LEU A 1 115 ? -5.083 9.942 16.792 1.00 70.00 115 LEU A N 1
ATOM 951 C CA . LEU A 1 115 ? -6.402 10.478 16.486 1.00 70.00 115 LEU A CA 1
ATOM 952 C C . LEU A 1 115 ? -7.414 9.322 16.526 1.00 70.00 115 LEU A C 1
ATOM 954 O O . LEU A 1 115 ? -7.195 8.302 15.863 1.00 70.00 115 LEU A O 1
ATOM 958 N N . PRO A 1 116 ? -8.506 9.435 17.301 1.00 67.38 116 PRO A N 1
ATOM 959 C CA . PRO A 1 116 ? -9.507 8.385 17.360 1.00 67.38 116 PRO A CA 1
ATOM 960 C C . PRO A 1 116 ? -10.139 8.218 15.977 1.00 67.38 116 PRO A C 1
ATOM 962 O O . PRO A 1 116 ? -10.773 9.132 15.449 1.00 67.38 116 PRO A O 1
ATOM 965 N N . GLN A 1 117 ? -9.959 7.041 15.376 1.00 69.31 117 GLN A N 1
ATOM 966 C CA . GLN A 1 117 ? -10.589 6.735 14.099 1.00 69.31 117 GLN A CA 1
ATOM 967 C C . GLN A 1 117 ? -12.099 6.613 14.317 1.00 69.31 117 GLN A C 1
ATOM 969 O O . GLN A 1 117 ? -12.554 5.798 15.124 1.00 69.31 117 GLN A O 1
ATOM 974 N N . LYS A 1 118 ? -12.876 7.424 13.594 1.00 75.50 118 LYS A N 1
ATOM 975 C CA . LYS A 1 118 ? -14.338 7.356 13.627 1.00 75.50 118 LYS A CA 1
ATOM 976 C C . LYS A 1 118 ? -14.785 5.957 13.210 1.00 75.50 118 LYS A C 1
ATOM 978 O O . LYS A 1 118 ? -14.285 5.417 12.223 1.00 75.50 118 LYS A O 1
ATOM 983 N N . GLU A 1 119 ? -15.737 5.377 13.937 1.00 81.75 119 GLU A N 1
ATOM 984 C CA . GLU A 1 119 ? -16.328 4.113 13.511 1.00 81.75 119 GLU A CA 1
ATOM 985 C C . GLU A 1 119 ? -16.940 4.286 12.119 1.00 81.75 119 GLU A C 1
ATOM 987 O O . GLU A 1 119 ? -17.686 5.239 11.853 1.00 81.75 119 GLU A O 1
ATOM 992 N N . SER A 1 120 ? -16.592 3.385 11.200 1.00 85.38 120 SER A N 1
ATOM 993 C CA . SER A 1 120 ? -17.160 3.437 9.859 1.00 85.38 120 SER A CA 1
ATOM 994 C C . SER A 1 120 ? -18.670 3.202 9.929 1.00 85.38 120 SER A C 1
ATOM 996 O O . SER A 1 120 ? -19.176 2.636 10.895 1.00 85.38 120 SER A O 1
ATOM 998 N N . VAL A 1 121 ? -19.431 3.591 8.909 1.00 90.81 121 VAL A N 1
ATOM 999 C CA . VAL A 1 121 ? -20.859 3.206 8.787 1.00 90.81 121 VAL A CA 1
ATOM 1000 C C . VAL A 1 121 ? -21.032 2.015 7.840 1.00 90.81 121 VAL A C 1
ATOM 1002 O O . VAL A 1 121 ? -21.939 1.207 8.016 1.00 90.81 121 VAL A O 1
ATOM 1005 N N . TRP A 1 122 ? -20.119 1.846 6.884 1.00 91.19 122 TRP A N 1
ATOM 1006 C CA . TRP A 1 122 ? -20.142 0.747 5.919 1.00 91.19 122 TRP A CA 1
ATOM 1007 C C . TRP A 1 122 ? -19.715 -0.595 6.533 1.00 91.19 122 TRP A C 1
ATOM 1009 O O . TRP A 1 122 ? -19.054 -0.652 7.577 1.00 91.19 122 TRP A O 1
ATOM 1019 N N . GLY A 1 123 ? -20.114 -1.689 5.885 1.00 91.75 123 GLY A N 1
ATOM 1020 C CA . GLY A 1 123 ? -19.793 -3.058 6.301 1.00 91.75 123 GLY A CA 1
ATOM 1021 C C . GLY A 1 123 ? -19.119 -3.877 5.203 1.00 91.75 123 GLY A C 1
ATOM 1022 O O . GLY A 1 123 ? -18.889 -3.399 4.095 1.00 91.75 123 GLY A O 1
ATOM 1023 N N . ILE A 1 124 ? -18.845 -5.153 5.488 1.00 93.12 124 ILE A N 1
ATOM 1024 C CA . ILE A 1 124 ? -18.186 -6.078 4.542 1.00 93.12 124 ILE A CA 1
ATOM 1025 C C . ILE A 1 124 ? -18.951 -6.163 3.212 1.00 93.12 124 ILE A C 1
ATOM 1027 O O . ILE A 1 124 ? -18.349 -6.235 2.144 1.00 93.12 124 ILE A O 1
ATOM 1031 N N . SER A 1 125 ? -20.285 -6.075 3.248 1.00 91.50 125 SER A N 1
ATOM 1032 C CA . SER A 1 125 ? -21.094 -6.092 2.025 1.00 91.50 125 SER A CA 1
ATOM 1033 C C . SER A 1 125 ? -20.804 -4.913 1.091 1.00 91.50 125 SER A C 1
ATOM 1035 O O . SER A 1 125 ? -20.970 -5.050 -0.115 1.00 91.50 125 SER A O 1
ATOM 1037 N N . ASP A 1 126 ? -20.375 -3.768 1.625 1.00 92.94 126 ASP A N 1
ATOM 1038 C CA . ASP A 1 126 ? -19.996 -2.604 0.826 1.00 92.94 126 ASP A CA 1
ATOM 1039 C C . ASP A 1 126 ? -18.623 -2.805 0.196 1.00 92.94 126 ASP A C 1
ATOM 1041 O O . ASP A 1 126 ? -18.462 -2.528 -0.986 1.00 92.94 126 ASP A O 1
ATOM 1045 N N . VAL A 1 127 ? -17.679 -3.396 0.934 1.00 94.31 127 VAL A N 1
ATOM 1046 C CA . VAL A 1 127 ? -16.368 -3.803 0.403 1.00 94.31 127 VAL A CA 1
ATOM 1047 C C . VAL A 1 127 ? -16.531 -4.717 -0.805 1.00 94.31 127 VAL A C 1
ATOM 1049 O O . VAL A 1 127 ? -15.988 -4.431 -1.869 1.00 94.31 127 VAL A O 1
ATOM 1052 N N . VAL A 1 128 ? -17.354 -5.762 -0.684 1.00 93.62 128 VAL A N 1
ATOM 1053 C CA . VAL A 1 128 ? -17.627 -6.686 -1.797 1.00 93.62 128 VAL A CA 1
ATOM 1054 C C . VAL A 1 128 ? -18.226 -5.949 -2.998 1.00 93.62 128 VAL A C 1
ATOM 1056 O O . VAL A 1 128 ? -17.830 -6.198 -4.131 1.00 93.62 128 VAL A O 1
ATOM 1059 N N . ARG A 1 129 ? -19.144 -4.999 -2.781 1.00 93.88 129 ARG A N 1
ATOM 1060 C CA . ARG A 1 129 ? -19.733 -4.202 -3.873 1.00 93.88 129 ARG A CA 1
ATOM 1061 C C . ARG A 1 129 ? -18.699 -3.335 -4.581 1.00 93.88 129 ARG A C 1
ATOM 1063 O O . ARG A 1 129 ? -18.737 -3.266 -5.805 1.00 93.88 129 ARG A O 1
ATOM 1070 N N . VAL A 1 130 ? -17.806 -2.684 -3.834 1.00 94.12 130 VAL A N 1
ATOM 1071 C CA . VAL A 1 130 ? -16.721 -1.876 -4.411 1.00 94.12 130 VAL A CA 1
ATOM 1072 C C . VAL A 1 130 ? -15.803 -2.757 -5.255 1.00 94.12 130 VAL A C 1
ATOM 1074 O O . VAL A 1 130 ? -15.524 -2.401 -6.396 1.00 94.12 130 VAL A O 1
ATOM 1077 N N . ILE A 1 131 ? -15.414 -3.930 -4.746 1.00 93.44 131 ILE A N 1
ATOM 1078 C CA . ILE A 1 131 ? -14.589 -4.896 -5.487 1.00 93.44 131 ILE A CA 1
ATOM 1079 C C . ILE A 1 131 ? -15.286 -5.324 -6.782 1.00 93.44 131 ILE A C 1
ATOM 1081 O O . ILE A 1 131 ? -14.678 -5.260 -7.846 1.00 93.44 131 ILE A O 1
ATOM 1085 N N . LEU A 1 132 ? -16.569 -5.696 -6.722 1.00 93.94 132 LEU A N 1
ATOM 1086 C CA . LEU A 1 132 ? -17.325 -6.121 -7.905 1.00 93.94 132 LEU A CA 1
ATOM 1087 C C . LEU A 1 132 ? -17.448 -5.017 -8.953 1.00 93.94 132 LEU A C 1
ATOM 1089 O O . LEU A 1 132 ? -17.292 -5.290 -10.142 1.00 93.94 132 LEU A O 1
ATOM 1093 N N . ILE A 1 133 ? -17.715 -3.779 -8.527 1.00 94.44 133 ILE A N 1
ATOM 1094 C CA . ILE A 1 133 ? -17.749 -2.627 -9.433 1.00 94.44 133 ILE A CA 1
ATOM 1095 C C . ILE A 1 133 ? -16.375 -2.448 -10.080 1.00 94.44 133 ILE A C 1
ATOM 1097 O O . ILE A 1 133 ? -16.298 -2.369 -11.303 1.00 94.44 133 ILE A O 1
ATOM 1101 N N . ASN A 1 134 ? -15.302 -2.432 -9.285 1.00 92.38 134 ASN A N 1
ATOM 1102 C CA . ASN A 1 134 ? -13.956 -2.188 -9.792 1.00 92.38 134 ASN A CA 1
ATOM 1103 C C . ASN A 1 134 ? -13.509 -3.284 -10.774 1.00 92.38 134 ASN A C 1
ATOM 1105 O O . ASN A 1 134 ? -13.037 -2.976 -11.863 1.00 92.38 134 ASN A O 1
ATOM 1109 N N . MET A 1 135 ? -13.747 -4.559 -10.452 1.00 91.94 135 MET A N 1
ATOM 1110 C CA . MET A 1 135 ? -13.471 -5.683 -11.358 1.00 91.94 135 MET A CA 1
ATOM 1111 C C . MET A 1 135 ? -14.283 -5.592 -12.654 1.00 91.94 135 MET A C 1
ATOM 1113 O O . MET A 1 135 ? -13.741 -5.782 -13.740 1.00 91.94 135 MET A O 1
ATOM 1117 N N . SER A 1 136 ? -15.572 -5.254 -12.559 1.00 93.75 136 SER A N 1
ATOM 1118 C CA . SER A 1 136 ? -16.433 -5.122 -13.741 1.00 93.75 136 SER A CA 1
ATOM 1119 C C . SER A 1 136 ? -15.977 -3.984 -14.655 1.00 93.75 136 SER A C 1
ATOM 1121 O O . SER A 1 136 ? -15.949 -4.149 -15.876 1.00 93.75 136 SER A O 1
ATOM 1123 N N . PHE A 1 137 ? -15.583 -2.844 -14.077 1.00 93.56 137 PHE A N 1
ATOM 1124 C CA . PHE A 1 137 ? -14.982 -1.743 -14.829 1.00 93.56 137 PHE A CA 1
ATOM 1125 C C . PHE A 1 137 ? -13.659 -2.156 -15.464 1.00 93.56 137 PHE A C 1
ATOM 1127 O O . PHE A 1 137 ? -13.479 -1.899 -16.649 1.00 93.56 137 PHE A O 1
ATOM 1134 N N . GLY A 1 138 ? -12.785 -2.847 -14.728 1.00 90.62 138 GLY A N 1
ATOM 1135 C CA . GLY A 1 138 ? -11.513 -3.347 -15.250 1.00 90.62 138 GLY A CA 1
ATOM 1136 C C . GLY A 1 138 ? -11.695 -4.224 -16.486 1.00 90.62 138 GLY A C 1
ATOM 1137 O O . GLY A 1 138 ? -11.095 -3.952 -17.522 1.00 90.62 138 GLY A O 1
ATOM 1138 N N . TYR A 1 139 ? -12.589 -5.215 -16.434 1.00 91.25 139 TYR A N 1
ATOM 1139 C CA . TYR A 1 139 ? -12.854 -6.067 -17.598 1.00 91.25 139 TYR A CA 1
ATOM 1140 C C . TYR A 1 139 ? -13.498 -5.319 -18.761 1.00 91.25 139 TYR A C 1
ATOM 1142 O O . TYR A 1 139 ? -13.085 -5.492 -19.905 1.00 91.25 139 TYR A O 1
ATOM 1150 N N . THR A 1 140 ? -14.485 -4.464 -18.484 1.00 90.75 140 THR A N 1
ATOM 1151 C CA . THR A 1 140 ? -15.129 -3.653 -19.529 1.00 90.75 140 THR A CA 1
ATOM 1152 C C . THR A 1 140 ? -14.099 -2.767 -20.225 1.00 90.75 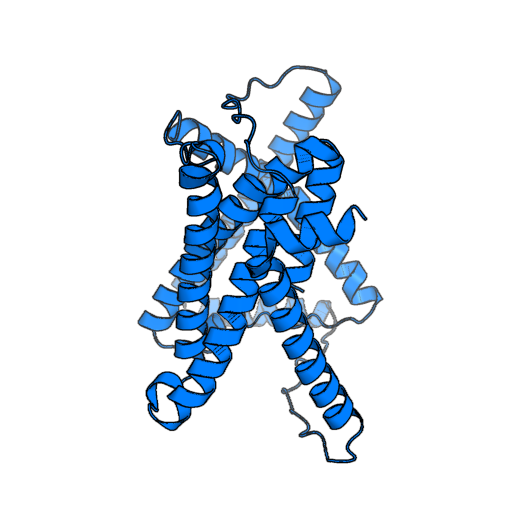140 THR A C 1
ATOM 1154 O O . THR A 1 140 ? -14.064 -2.682 -21.451 1.00 90.75 140 THR A O 1
ATOM 1157 N N . PHE A 1 141 ? -13.218 -2.148 -19.444 1.00 89.69 141 PHE A N 1
ATOM 1158 C CA . PHE A 1 141 ? -12.163 -1.285 -19.941 1.00 89.69 141 PHE A CA 1
ATOM 1159 C C . PHE A 1 141 ? -11.131 -2.050 -20.782 1.00 89.69 141 PHE A C 1
ATOM 1161 O O . PHE A 1 141 ? -10.771 -1.584 -21.861 1.00 89.69 141 PHE A O 1
ATOM 1168 N N . LEU A 1 142 ? -10.735 -3.257 -20.364 1.00 87.00 142 LEU A N 1
ATOM 1169 C CA . LEU A 1 142 ? -9.861 -4.135 -21.152 1.00 87.00 142 LEU A CA 1
ATOM 1170 C C . LEU A 1 142 ? -10.475 -4.506 -22.513 1.00 87.00 142 LEU A C 1
ATOM 1172 O O . LEU A 1 142 ? -9.790 -4.433 -23.532 1.00 87.00 142 LEU A O 1
ATOM 1176 N N . ILE A 1 143 ? -11.768 -4.850 -22.556 1.00 87.69 143 ILE A N 1
ATOM 1177 C CA . ILE A 1 143 ? -12.477 -5.185 -23.806 1.00 87.69 143 ILE A CA 1
ATOM 1178 C C . ILE A 1 143 ? -12.524 -3.975 -24.751 1.00 87.69 143 ILE A C 1
ATOM 1180 O O . ILE A 1 143 ? -12.230 -4.093 -25.946 1.00 87.69 143 ILE A O 1
ATOM 1184 N N . ILE A 1 144 ? -12.857 -2.795 -24.214 1.00 88.06 144 ILE A N 1
ATOM 1185 C CA . ILE A 1 144 ? -12.871 -1.540 -24.980 1.00 88.06 144 ILE A CA 1
ATOM 1186 C C . ILE A 1 144 ? -11.480 -1.273 -25.555 1.00 88.06 144 ILE A C 1
ATOM 1188 O O . ILE A 1 144 ? -11.345 -1.012 -26.749 1.00 88.06 144 ILE A O 1
ATOM 1192 N N . GLN A 1 145 ? -10.438 -1.395 -24.735 1.00 84.31 145 GLN A N 1
ATOM 1193 C CA . GLN A 1 145 ? -9.067 -1.134 -25.152 1.00 84.31 145 GLN A CA 1
ATOM 1194 C C . GLN A 1 145 ? -8.574 -2.111 -26.223 1.00 84.31 145 GLN A C 1
ATOM 1196 O O . GLN A 1 145 ? -7.930 -1.676 -27.175 1.00 84.31 145 GLN A O 1
ATOM 1201 N N . GLY A 1 146 ? -8.905 -3.402 -26.117 1.00 82.38 146 GLY A N 1
ATOM 1202 C CA . GLY A 1 146 ? -8.571 -4.401 -27.139 1.00 82.38 146 GLY A CA 1
ATOM 1203 C C . GLY A 1 146 ? -9.245 -4.142 -28.490 1.00 82.38 146 GLY A C 1
ATOM 1204 O O . GLY A 1 146 ? -8.724 -4.527 -29.536 1.00 82.38 146 GLY A O 1
ATOM 1205 N N . THR A 1 147 ? -10.386 -3.450 -28.485 1.00 82.38 147 THR A N 1
ATOM 1206 C CA . THR A 1 147 ? -11.054 -2.989 -29.711 1.00 82.38 147 THR A CA 1
ATOM 1207 C C . THR A 1 147 ? -10.400 -1.712 -30.239 1.00 82.38 147 THR A C 1
ATOM 1209 O O . THR A 1 147 ? -10.140 -1.588 -31.434 1.00 82.38 147 THR A O 1
ATOM 1212 N N . LEU A 1 148 ? -10.090 -0.774 -29.342 1.00 83.50 148 LEU A N 1
ATOM 1213 C CA . LEU A 1 148 ? -9.567 0.549 -29.676 1.00 83.50 148 LEU A CA 1
ATOM 1214 C C . LEU A 1 148 ? -8.113 0.511 -30.168 1.00 83.50 148 LEU A C 1
ATOM 1216 O O . LEU A 1 148 ? -7.745 1.299 -31.036 1.00 83.50 148 LEU A O 1
ATOM 1220 N N . SER A 1 149 ? -7.301 -0.429 -29.676 1.00 80.81 149 SER A N 1
ATOM 1221 C CA . SER A 1 149 ? -5.913 -0.633 -30.118 1.00 80.81 149 SER A CA 1
ATOM 1222 C C . SER A 1 149 ? -5.801 -1.031 -31.591 1.00 80.81 149 SER A C 1
ATOM 1224 O O . SER A 1 149 ? -4.784 -0.747 -32.218 1.00 80.81 149 SER A O 1
ATOM 1226 N N . LYS A 1 150 ? -6.854 -1.626 -32.168 1.00 80.44 150 LYS A N 1
ATOM 1227 C CA . LYS A 1 150 ? -6.927 -1.934 -33.606 1.00 80.44 150 LYS A CA 1
ATOM 1228 C C . LYS A 1 150 ? -7.107 -0.684 -34.469 1.00 80.44 150 LYS A C 1
ATOM 1230 O O . LYS A 1 150 ? -6.790 -0.716 -35.651 1.00 80.44 150 LYS A O 1
ATOM 1235 N N . VAL A 1 151 ? -7.634 0.393 -33.886 1.00 81.75 151 VAL A N 1
ATOM 1236 C CA . VAL A 1 151 ? -7.967 1.645 -34.584 1.00 81.75 151 VAL A CA 1
ATOM 1237 C C . VAL A 1 151 ? -6.922 2.730 -34.311 1.00 81.75 151 VAL A C 1
ATOM 1239 O O . VAL A 1 151 ? -6.584 3.495 -35.208 1.00 81.75 151 VAL A O 1
ATOM 1242 N N . PHE A 1 152 ? -6.378 2.785 -33.092 1.00 79.38 152 PHE A N 1
ATOM 1243 C CA . PHE A 1 152 ? -5.430 3.813 -32.660 1.00 79.38 152 PHE A CA 1
ATOM 1244 C C . PHE A 1 152 ? -4.080 3.196 -32.247 1.00 79.38 152 PHE A C 1
ATOM 1246 O O . PHE A 1 152 ? -3.978 2.644 -31.147 1.00 79.38 152 PHE A O 1
ATOM 1253 N N . PRO A 1 153 ? -3.011 3.354 -33.056 1.00 75.50 153 PRO A N 1
ATOM 1254 C CA . PRO A 1 153 ? -1.692 2.762 -32.789 1.00 75.50 153 PRO A CA 1
ATOM 1255 C C . PRO A 1 153 ? -1.053 3.197 -31.463 1.00 75.50 153 PRO A C 1
ATOM 1257 O O . PRO A 1 153 ? -0.316 2.431 -30.849 1.00 75.50 153 PRO A O 1
ATOM 1260 N N . VAL A 1 154 ? -1.371 4.404 -30.976 1.00 70.81 154 VAL A N 1
ATOM 1261 C CA . VAL A 1 154 ? -0.878 4.930 -29.686 1.00 70.81 154 VAL A CA 1
ATOM 1262 C C . VAL A 1 154 ? -1.341 4.066 -28.504 1.00 70.81 154 VAL A C 1
ATOM 1264 O O . VAL A 1 154 ? -0.597 3.878 -27.546 1.00 70.81 154 VAL A O 1
ATOM 1267 N N . VAL A 1 155 ? -2.534 3.467 -28.593 1.00 68.12 155 VAL A N 1
ATOM 1268 C CA . VAL A 1 155 ? -3.083 2.543 -27.580 1.00 68.12 155 VAL A CA 1
ATOM 1269 C C . VAL A 1 155 ? -2.408 1.159 -27.649 1.00 68.12 155 VAL A C 1
ATOM 1271 O O . VAL A 1 155 ? -2.540 0.347 -26.733 1.00 68.12 155 VAL A O 1
ATOM 1274 N N . GLY A 1 156 ? -1.660 0.888 -28.723 1.00 65.25 156 GLY A N 1
ATOM 1275 C CA . GLY A 1 156 ? -0.861 -0.322 -28.899 1.00 65.25 156 GLY A CA 1
ATOM 1276 C C . GLY A 1 156 ? 0.471 -0.318 -28.141 1.00 65.25 156 GLY A C 1
ATOM 1277 O O . GLY A 1 156 ? 1.017 -1.393 -27.911 1.00 65.25 156 GLY A O 1
ATOM 1278 N N . ASN A 1 157 ? 0.986 0.845 -27.716 1.00 79.75 157 ASN A N 1
ATOM 1279 C CA . ASN A 1 157 ? 2.216 0.913 -26.921 1.00 79.75 157 ASN A CA 1
ATOM 1280 C C . ASN A 1 157 ? 1.978 0.336 -25.514 1.00 79.75 157 ASN A C 1
ATOM 1282 O O . ASN A 1 157 ? 1.134 0.832 -24.765 1.00 79.75 157 ASN A O 1
ATOM 1286 N N . GLU A 1 158 ? 2.735 -0.701 -25.148 1.00 76.69 158 GLU A N 1
ATOM 1287 C CA . GLU A 1 158 ? 2.537 -1.442 -23.897 1.00 76.69 158 GLU A CA 1
ATOM 1288 C C . GLU A 1 158 ? 2.780 -0.600 -22.642 1.00 76.69 158 GLU A C 1
ATOM 1290 O O . GLU A 1 158 ? 1.983 -0.670 -21.704 1.00 76.69 158 GLU A O 1
ATOM 1295 N N . ASN A 1 159 ? 3.825 0.234 -22.636 1.00 75.88 159 ASN A N 1
ATOM 1296 C CA . ASN A 1 159 ? 4.180 1.076 -21.490 1.00 75.88 159 ASN A CA 1
ATOM 1297 C C . ASN A 1 159 ? 3.114 2.150 -21.261 1.00 75.88 159 ASN A C 1
ATOM 1299 O O . ASN A 1 159 ? 2.631 2.328 -20.140 1.00 75.88 159 ASN A O 1
ATOM 1303 N N . PHE A 1 160 ? 2.685 2.821 -22.337 1.00 77.50 160 PHE A N 1
ATOM 1304 C CA . PHE A 1 160 ? 1.606 3.808 -22.267 1.00 77.50 160 PHE A CA 1
ATOM 1305 C C . PHE A 1 160 ? 0.304 3.169 -21.780 1.00 77.50 160 PHE A C 1
ATOM 1307 O O . PHE A 1 160 ? -0.329 3.677 -20.854 1.00 77.50 160 PHE A O 1
ATOM 1314 N N . ARG A 1 161 ? -0.065 2.020 -22.359 1.00 79.94 161 ARG A N 1
ATOM 1315 C CA . ARG A 1 161 ? -1.241 1.248 -21.953 1.00 79.94 161 ARG A CA 1
ATOM 1316 C C . ARG A 1 161 ? -1.187 0.888 -20.473 1.00 79.94 161 ARG A C 1
ATOM 1318 O O . ARG A 1 161 ? -2.176 1.088 -19.780 1.00 79.94 161 ARG A O 1
ATOM 1325 N N . MET A 1 162 ? -0.058 0.390 -19.973 1.00 77.88 162 MET A N 1
ATOM 1326 C CA . MET A 1 162 ? 0.065 -0.010 -18.571 1.00 77.88 162 MET A CA 1
ATOM 1327 C C . MET A 1 162 ? -0.147 1.174 -17.621 1.00 77.88 162 MET A C 1
ATOM 1329 O O . MET A 1 162 ? -0.969 1.083 -16.712 1.00 77.88 162 MET A O 1
ATOM 1333 N N . ILE A 1 163 ? 0.533 2.301 -17.857 1.00 78.81 163 ILE A N 1
ATOM 1334 C CA . ILE A 1 163 ? 0.414 3.501 -17.010 1.00 78.81 163 ILE A CA 1
ATOM 1335 C C . ILE A 1 163 ? -1.013 4.053 -17.057 1.00 78.81 163 ILE A C 1
ATOM 1337 O O . ILE A 1 163 ? -1.607 4.338 -16.016 1.00 78.81 163 ILE A O 1
ATOM 1341 N N . PHE A 1 164 ? -1.582 4.170 -18.258 1.00 82.44 164 PHE A N 1
ATOM 1342 C CA . PHE A 1 164 ? -2.931 4.690 -18.457 1.00 82.44 164 PHE A CA 1
ATOM 1343 C C . PHE A 1 164 ? -3.989 3.811 -17.783 1.00 82.44 164 PHE A C 1
ATOM 1345 O O . PHE A 1 164 ? -4.887 4.326 -17.113 1.00 82.44 164 PHE A O 1
ATOM 1352 N N . ASN A 1 165 ? -3.847 2.488 -17.894 1.00 84.00 165 ASN A N 1
ATOM 1353 C CA . ASN A 1 165 ? -4.741 1.532 -17.253 1.00 84.00 165 ASN A CA 1
ATOM 1354 C C . ASN A 1 165 ? -4.673 1.656 -15.732 1.00 84.00 165 ASN A C 1
ATOM 1356 O O . ASN A 1 165 ? -5.707 1.816 -15.087 1.00 84.00 165 ASN A O 1
ATOM 1360 N N . THR A 1 166 ? -3.470 1.653 -15.158 1.00 82.62 166 THR A N 1
ATOM 1361 C CA . THR A 1 166 ? -3.278 1.805 -13.711 1.00 82.62 166 THR A CA 1
ATOM 1362 C C . THR A 1 166 ? -3.857 3.127 -13.207 1.00 82.62 166 THR A C 1
ATOM 1364 O O . THR A 1 166 ? -4.569 3.143 -12.205 1.00 82.62 166 THR A O 1
ATOM 1367 N N . MET A 1 167 ? -3.633 4.232 -13.926 1.00 85.38 167 MET A N 1
ATOM 1368 C CA . MET A 1 167 ? -4.192 5.540 -13.578 1.00 85.38 167 MET A CA 1
ATOM 1369 C C . MET A 1 167 ? -5.725 5.514 -13.541 1.00 85.38 167 MET A C 1
ATOM 1371 O O . MET A 1 167 ? -6.322 5.921 -12.544 1.00 85.38 167 MET A O 1
ATOM 1375 N N . ILE A 1 168 ? -6.370 5.027 -14.604 1.00 89.06 168 ILE A N 1
ATOM 1376 C CA . ILE A 1 168 ? -7.836 4.982 -14.690 1.00 89.06 168 ILE A CA 1
ATOM 1377 C C . ILE A 1 168 ? -8.416 4.089 -13.599 1.00 89.06 168 ILE A C 1
ATOM 1379 O O . ILE A 1 168 ? -9.361 4.491 -12.919 1.00 89.06 168 ILE A O 1
ATOM 1383 N N . MET A 1 169 ? -7.836 2.907 -13.391 1.00 89.06 169 MET A N 1
ATOM 1384 C CA . MET A 1 169 ? -8.314 1.968 -12.379 1.00 89.06 169 MET A CA 1
ATOM 1385 C C . MET A 1 169 ? -8.168 2.525 -10.963 1.00 89.06 169 MET A C 1
ATOM 1387 O O . MET A 1 169 ? -9.080 2.367 -10.152 1.00 89.06 169 MET A O 1
ATOM 1391 N N . ASN A 1 170 ? -7.087 3.252 -10.680 1.00 89.88 170 ASN A N 1
ATOM 1392 C CA . ASN A 1 170 ? -6.899 3.941 -9.405 1.00 89.88 170 ASN A CA 1
ATOM 1393 C C . ASN A 1 170 ? -7.947 5.040 -9.189 1.00 89.88 170 ASN A C 1
ATOM 1395 O O . ASN A 1 170 ? -8.567 5.099 -8.127 1.00 89.88 170 ASN A O 1
ATOM 1399 N N . VAL A 1 171 ? -8.199 5.875 -10.203 1.00 91.31 171 VAL A N 1
ATOM 1400 C CA . VAL A 1 171 ? -9.208 6.946 -10.129 1.00 91.31 171 VAL A CA 1
ATOM 1401 C C . VAL A 1 171 ? -10.610 6.371 -9.937 1.00 91.31 171 VAL A C 1
ATOM 1403 O O . VAL A 1 171 ? -11.355 6.851 -9.078 1.00 91.31 171 VAL A O 1
ATOM 1406 N N . ILE A 1 172 ? -10.977 5.330 -10.689 1.00 92.12 172 ILE A N 1
ATOM 1407 C CA . ILE A 1 172 ? -12.276 4.658 -10.549 1.00 92.12 172 ILE A CA 1
ATOM 1408 C C . ILE A 1 172 ? -12.392 4.033 -9.160 1.00 92.12 172 ILE A C 1
ATOM 1410 O O . ILE A 1 172 ? -13.378 4.282 -8.464 1.00 92.12 172 ILE A O 1
ATOM 1414 N N . GLY A 1 173 ? -11.380 3.279 -8.727 1.00 92.12 173 GLY A N 1
ATOM 1415 C CA . GLY A 1 173 ? -11.348 2.627 -7.420 1.00 92.12 173 GLY A CA 1
ATOM 1416 C C . GLY A 1 173 ? -11.579 3.617 -6.281 1.00 92.12 173 GLY A C 1
ATOM 1417 O O . GLY A 1 173 ? -12.491 3.427 -5.471 1.00 92.12 173 GLY A O 1
ATOM 1418 N N . ILE A 1 174 ? -10.833 4.726 -6.270 1.00 93.06 174 ILE A N 1
ATOM 1419 C CA . ILE A 1 174 ? -10.986 5.773 -5.253 1.00 93.06 174 ILE A CA 1
ATOM 1420 C C . ILE A 1 174 ? -12.362 6.436 -5.332 1.00 93.06 174 ILE A C 1
ATOM 1422 O O . ILE A 1 174 ? -13.008 6.635 -4.305 1.00 93.06 174 ILE A O 1
ATOM 1426 N N . SER A 1 175 ? -12.855 6.727 -6.537 1.00 93.81 175 SER A N 1
ATOM 1427 C CA . SER A 1 175 ? -14.145 7.397 -6.732 1.00 93.81 175 SER A CA 1
ATOM 1428 C C . SER A 1 175 ? -15.298 6.550 -6.200 1.00 93.81 175 SER A C 1
ATOM 1430 O O . SER A 1 175 ? -16.206 7.063 -5.543 1.00 93.81 175 SER A O 1
ATOM 1432 N N . VAL A 1 176 ? -15.245 5.236 -6.429 1.00 94.56 176 VAL A N 1
ATOM 1433 C CA . VAL A 1 176 ? -16.247 4.292 -5.927 1.00 94.56 176 VAL A CA 1
ATOM 1434 C C . VAL A 1 176 ? -16.175 4.199 -4.401 1.00 94.56 176 VAL A C 1
ATOM 1436 O O . VAL A 1 176 ? -17.215 4.272 -3.747 1.00 94.56 176 VAL A O 1
ATOM 1439 N N . VAL A 1 177 ? -14.980 4.115 -3.805 1.00 94.69 177 VAL A N 1
ATOM 1440 C CA . VAL A 1 177 ? -14.825 4.152 -2.337 1.00 94.69 177 VAL A CA 1
ATOM 1441 C C . VAL A 1 177 ? -15.411 5.441 -1.760 1.00 94.69 177 VAL A C 1
ATOM 1443 O O . VAL A 1 177 ? -16.253 5.388 -0.861 1.00 94.69 177 VAL A O 1
ATOM 1446 N N . LEU A 1 178 ? -15.043 6.600 -2.311 1.00 93.50 178 LEU A N 1
ATOM 1447 C CA . LEU A 1 178 ? -15.534 7.904 -1.859 1.00 93.50 178 LEU A CA 1
ATOM 1448 C C . LEU A 1 178 ? -17.053 8.034 -2.005 1.00 93.50 178 LEU A C 1
ATOM 1450 O O . LEU A 1 178 ? -17.700 8.605 -1.129 1.00 93.50 178 LEU A O 1
ATOM 1454 N N . TYR A 1 179 ? -17.656 7.454 -3.044 1.00 94.12 179 TYR A N 1
ATOM 1455 C CA . TYR A 1 179 ? -19.113 7.378 -3.166 1.00 94.12 179 TYR A CA 1
ATOM 1456 C C . TYR A 1 179 ? -19.746 6.613 -1.989 1.00 94.12 179 TYR A C 1
ATOM 1458 O O . TYR A 1 179 ? -20.713 7.088 -1.384 1.00 94.12 179 TYR A O 1
ATOM 1466 N N . PHE A 1 180 ? -19.196 5.456 -1.610 1.00 93.31 180 PHE A N 1
ATOM 1467 C CA . PHE A 1 180 ? -19.713 4.688 -0.473 1.00 93.31 180 PHE A CA 1
ATOM 1468 C C . PHE A 1 180 ? -19.505 5.405 0.866 1.00 93.31 180 PHE A C 1
ATOM 1470 O O . PHE A 1 180 ? -20.377 5.337 1.730 1.00 93.31 180 PHE A O 1
ATOM 1477 N N . VAL A 1 181 ? -18.402 6.132 1.029 1.00 92.50 181 VAL A N 1
ATOM 1478 C CA . VAL A 1 181 ? -18.084 6.874 2.259 1.00 92.50 181 VAL A CA 1
ATOM 1479 C C . VAL A 1 181 ? -18.951 8.132 2.389 1.00 92.50 181 VAL A C 1
ATOM 1481 O O . VAL A 1 181 ? -19.679 8.291 3.371 1.00 92.50 181 VAL A O 1
ATOM 1484 N N . ILE A 1 182 ? -18.929 8.998 1.372 1.00 92.50 182 ILE A N 1
ATOM 1485 C CA . ILE A 1 182 ? -19.531 10.338 1.412 1.00 92.50 182 ILE A CA 1
ATOM 1486 C C . ILE A 1 182 ? -21.028 10.282 1.126 1.00 92.50 182 ILE A C 1
ATOM 1488 O O . ILE A 1 182 ? -21.830 10.800 1.900 1.00 92.50 182 ILE A O 1
ATOM 1492 N N . LYS A 1 183 ? -21.442 9.653 0.019 1.00 90.50 183 LYS A N 1
ATOM 1493 C CA . LYS A 1 183 ? -22.856 9.656 -0.395 1.00 90.50 183 LYS A CA 1
ATOM 1494 C C . LYS A 1 183 ? -23.672 8.636 0.384 1.00 90.50 183 LYS A C 1
ATOM 1496 O O . LYS A 1 183 ? -24.723 8.983 0.918 1.00 90.50 183 LYS A O 1
ATOM 1501 N N . LYS A 1 184 ? -23.209 7.385 0.446 1.00 88.31 184 LYS A N 1
ATOM 1502 C CA . LYS A 1 184 ? -23.965 6.310 1.105 1.00 88.31 184 LYS A CA 1
ATOM 1503 C C . LYS A 1 184 ? -23.803 6.342 2.626 1.00 88.31 184 LYS A C 1
ATOM 1505 O O . LYS A 1 184 ? -24.798 6.266 3.340 1.00 88.31 184 LYS A O 1
ATOM 1510 N N . GLY A 1 185 ? -22.568 6.464 3.107 1.00 87.25 185 GLY A N 1
ATOM 1511 C CA . GLY A 1 185 ? -22.239 6.495 4.531 1.00 87.25 185 GLY A CA 1
ATOM 1512 C C . GLY A 1 185 ? -22.513 7.836 5.212 1.00 87.25 185 GLY A C 1
ATOM 1513 O O . GLY A 1 185 ? -22.600 7.864 6.436 1.00 87.25 185 GLY A O 1
ATOM 1514 N N . LYS A 1 186 ? -22.673 8.931 4.447 1.00 89.75 186 LYS A N 1
ATOM 1515 C CA . LYS A 1 186 ? -22.794 10.308 4.965 1.00 89.75 186 LYS A CA 1
ATOM 1516 C C . LYS A 1 186 ? -21.648 10.682 5.920 1.00 89.75 186 LYS A C 1
ATOM 1518 O O . LYS A 1 186 ? -21.853 11.401 6.897 1.00 89.75 186 LYS A O 1
ATOM 1523 N N . GLN A 1 187 ? -20.448 10.159 5.666 1.00 90.06 187 GLN A N 1
ATOM 1524 C CA . GLN A 1 187 ? -19.241 10.438 6.445 1.00 90.06 187 GLN A CA 1
ATOM 1525 C C . GLN A 1 187 ? -18.236 11.251 5.620 1.00 90.06 187 GLN A C 1
ATOM 1527 O O . GLN A 1 187 ? -18.204 11.168 4.395 1.00 90.06 187 GLN A O 1
ATOM 1532 N N . ASN A 1 188 ? -17.400 12.033 6.302 1.00 89.75 188 ASN A N 1
ATOM 1533 C CA . ASN A 1 188 ? -16.310 12.773 5.670 1.00 89.75 188 ASN A CA 1
ATOM 1534 C C . ASN A 1 188 ? -15.145 11.838 5.313 1.00 89.75 188 ASN A C 1
ATOM 1536 O O . ASN A 1 188 ? -15.041 10.731 5.843 1.00 89.75 188 ASN A O 1
ATOM 1540 N N . ILE A 1 189 ? -14.226 12.321 4.474 1.00 89.56 189 ILE A N 1
ATOM 1541 C CA . ILE A 1 189 ? -13.001 11.601 4.081 1.00 89.56 189 ILE A CA 1
ATOM 1542 C C . ILE A 1 189 ? -12.089 11.245 5.268 1.00 89.56 189 ILE A C 1
ATOM 1544 O O . ILE A 1 189 ? -11.326 10.287 5.201 1.00 89.56 189 ILE A O 1
ATOM 1548 N N . GLU A 1 190 ? -12.238 11.933 6.399 1.00 88.38 190 GLU A N 1
ATOM 1549 C CA . GLU A 1 190 ? -11.567 11.588 7.657 1.00 88.38 190 GLU A CA 1
ATOM 1550 C C . GLU A 1 190 ? -11.905 10.166 8.130 1.00 88.38 190 GLU A C 1
ATOM 1552 O O . GLU A 1 190 ? -11.089 9.515 8.779 1.00 88.38 190 GLU A O 1
ATOM 1557 N N . ALA A 1 191 ? -13.080 9.637 7.764 1.00 87.50 191 ALA A N 1
ATOM 1558 C CA . ALA A 1 191 ? -13.483 8.276 8.112 1.00 87.50 191 ALA A CA 1
ATOM 1559 C C . ALA A 1 191 ? -12.622 7.200 7.424 1.00 87.50 191 ALA A C 1
ATOM 1561 O O . ALA A 1 191 ? -12.525 6.087 7.936 1.00 87.50 191 ALA A O 1
ATOM 1562 N N . VAL A 1 192 ? -11.975 7.526 6.299 1.00 89.00 192 VAL A N 1
ATOM 1563 C CA . VAL A 1 192 ? -10.990 6.650 5.639 1.00 89.00 192 VAL A CA 1
ATOM 1564 C C . VAL A 1 192 ? -9.544 6.994 6.010 1.00 89.00 192 VAL A C 1
ATOM 1566 O O . VAL A 1 192 ? -8.623 6.483 5.388 1.00 89.00 192 VAL A O 1
ATOM 1569 N N . GLY A 1 193 ? -9.334 7.822 7.040 1.00 85.00 193 GLY A N 1
ATOM 1570 C CA . GLY A 1 193 ? -8.005 8.156 7.566 1.00 85.00 193 GLY A CA 1
ATOM 1571 C C . GLY A 1 193 ? -7.367 9.410 6.965 1.00 85.00 193 GLY A C 1
ATOM 1572 O O . GLY A 1 193 ? -6.282 9.793 7.389 1.00 85.00 193 GLY A O 1
ATOM 1573 N N . LEU A 1 194 ? -8.035 10.091 6.027 1.00 86.56 194 LEU A N 1
ATOM 1574 C CA . LEU A 1 194 ? -7.533 11.338 5.449 1.00 86.56 194 LEU A CA 1
ATOM 1575 C C . LEU A 1 194 ? -7.900 12.526 6.342 1.00 86.56 194 LEU A C 1
ATOM 1577 O O . LEU A 1 194 ? -9.015 13.043 6.274 1.00 86.56 194 LEU A O 1
ATOM 1581 N N . THR A 1 195 ? -6.962 12.957 7.181 1.00 85.44 195 THR A N 1
ATOM 1582 C CA . THR A 1 195 ? -7.115 14.129 8.050 1.00 85.44 195 THR A CA 1
ATOM 1583 C C . THR A 1 195 ? -5.854 14.986 8.049 1.00 85.44 195 THR A C 1
ATOM 1585 O O . THR A 1 195 ? -4.739 14.470 8.031 1.00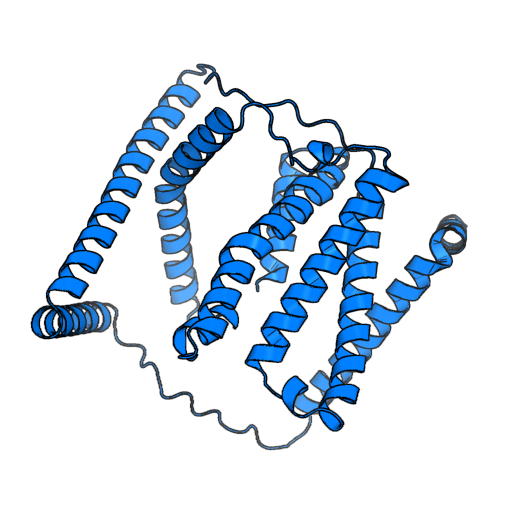 85.44 195 THR A O 1
ATOM 1588 N N . SER A 1 196 ? -6.033 16.307 8.089 1.00 83.06 196 SER A N 1
ATOM 1589 C CA . SER A 1 196 ? -4.930 17.270 8.227 1.00 83.06 196 SER A CA 1
ATOM 1590 C C . SER A 1 196 ? -4.620 17.601 9.690 1.00 83.06 196 SER A C 1
ATOM 1592 O O . SER A 1 196 ? -3.705 18.375 9.980 1.00 83.06 196 SER A O 1
ATOM 1594 N N . GLN A 1 197 ? -5.385 17.047 10.633 1.00 82.75 197 GLN A N 1
ATOM 1595 C CA . GLN A 1 197 ? -5.177 17.299 12.052 1.00 82.75 197 GLN A CA 1
ATOM 1596 C C . GLN A 1 197 ? -3.832 16.724 12.494 1.00 82.75 197 GLN A C 1
ATOM 1598 O O . GLN A 1 197 ? -3.498 15.579 12.203 1.00 82.75 197 GLN A O 1
ATOM 1603 N N . SER A 1 198 ? -3.048 17.525 13.218 1.00 82.81 198 SER A N 1
ATOM 1604 C CA . SER A 1 198 ? -1.732 17.131 13.739 1.00 82.81 198 SER A CA 1
ATOM 1605 C C . SER A 1 198 ? -0.740 16.601 12.689 1.00 82.81 198 SER A C 1
ATOM 1607 O O . SER A 1 198 ? 0.177 15.870 13.055 1.00 82.81 198 SER A O 1
ATOM 1609 N N . PHE A 1 199 ? -0.870 17.020 11.421 1.00 85.50 199 PHE A N 1
ATOM 1610 C CA . PHE A 1 199 ? -0.075 16.527 10.286 1.00 85.50 199 PHE A CA 1
ATOM 1611 C C . PHE A 1 199 ? 1.420 16.369 10.602 1.00 85.50 199 PHE A C 1
ATOM 1613 O O . PHE A 1 199 ? 1.972 15.288 10.429 1.00 85.50 199 PHE A O 1
ATOM 1620 N N . THR A 1 200 ? 2.068 17.399 11.156 1.00 88.06 200 THR A N 1
ATOM 1621 C CA . THR A 1 200 ? 3.501 17.354 11.491 1.00 88.06 200 THR A CA 1
ATOM 1622 C C . THR A 1 200 ? 3.843 16.253 12.498 1.00 88.06 200 THR A C 1
ATOM 1624 O O . THR A 1 200 ? 4.845 15.560 12.339 1.00 88.06 200 THR A O 1
ATOM 1627 N N . LYS A 1 201 ? 3.004 16.059 13.524 1.00 87.00 201 LYS A N 1
ATOM 1628 C CA . LYS A 1 201 ? 3.199 14.993 14.519 1.00 87.00 201 LYS A CA 1
ATOM 1629 C C . LYS A 1 201 ? 2.955 13.622 13.894 1.00 87.00 201 LYS A C 1
ATOM 1631 O O . LYS A 1 201 ? 3.731 12.706 14.139 1.00 87.00 201 LYS A O 1
ATOM 1636 N N . SER A 1 202 ? 1.926 13.490 13.059 1.00 87.00 202 SER A N 1
ATOM 1637 C CA . SER A 1 202 ? 1.631 12.254 12.330 1.00 87.00 202 SER A CA 1
ATOM 1638 C C . SER A 1 202 ? 2.779 11.855 11.404 1.00 87.00 202 SER A C 1
ATOM 1640 O O . SER A 1 202 ? 3.201 10.704 11.437 1.00 87.00 202 SER A O 1
ATOM 1642 N N . VAL A 1 203 ? 3.341 12.804 10.648 1.00 89.44 203 VAL A N 1
ATOM 1643 C CA . VAL A 1 203 ? 4.514 12.572 9.789 1.00 89.44 203 VAL A CA 1
ATOM 1644 C C . VAL A 1 203 ? 5.725 12.168 10.626 1.00 89.44 203 VAL A C 1
ATOM 1646 O O . VAL A 1 203 ? 6.397 11.197 10.294 1.00 89.44 203 VAL A O 1
ATOM 1649 N N . PHE A 1 204 ? 5.983 12.851 11.742 1.00 91.38 204 PHE A N 1
ATOM 1650 C CA . PHE A 1 204 ? 7.088 12.505 12.637 1.00 91.38 204 PHE A CA 1
ATOM 1651 C C . PHE A 1 204 ? 6.971 11.075 13.188 1.00 91.38 204 PHE A C 1
ATOM 1653 O O . PHE A 1 204 ? 7.926 10.302 13.105 1.00 91.38 204 PHE A O 1
ATOM 1660 N N . TYR A 1 205 ? 5.795 10.688 13.693 1.00 89.50 205 TYR A N 1
ATOM 1661 C CA . TYR A 1 205 ? 5.563 9.322 14.170 1.00 89.50 205 TYR A CA 1
ATOM 1662 C C . TYR A 1 205 ? 5.595 8.289 13.042 1.00 89.50 205 TYR A C 1
ATOM 1664 O O . TYR A 1 205 ? 6.072 7.181 13.272 1.00 89.50 205 TYR A O 1
ATOM 1672 N N . ALA A 1 206 ? 5.145 8.636 11.833 1.00 88.94 206 ALA A N 1
ATOM 1673 C CA . ALA A 1 206 ? 5.250 7.762 10.669 1.00 88.94 206 ALA A CA 1
ATOM 1674 C C . ALA A 1 206 ? 6.716 7.491 10.306 1.00 88.94 206 ALA A C 1
ATOM 1676 O O . ALA A 1 206 ? 7.078 6.337 10.104 1.00 88.94 206 ALA A O 1
ATOM 1677 N N . VAL A 1 207 ? 7.571 8.522 10.298 1.00 92.62 207 VAL A N 1
ATOM 1678 C CA . VAL A 1 207 ? 9.014 8.380 10.035 1.00 92.62 207 VAL A CA 1
ATOM 1679 C C . VAL A 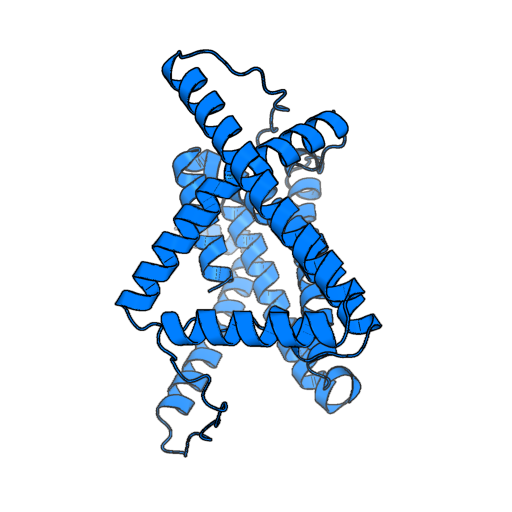1 207 ? 9.682 7.514 11.101 1.00 92.62 207 VAL A C 1
ATOM 1681 O O . VAL A 1 207 ? 10.379 6.563 10.757 1.00 92.62 207 VAL A O 1
ATOM 1684 N N . ILE A 1 208 ? 9.438 7.791 12.387 1.00 92.81 208 ILE A N 1
ATOM 1685 C CA . ILE A 1 208 ? 9.975 6.969 13.484 1.00 92.81 208 ILE A CA 1
ATOM 1686 C C . ILE A 1 208 ? 9.498 5.524 13.358 1.00 92.81 208 ILE A C 1
ATOM 1688 O O . ILE A 1 208 ? 10.313 4.614 13.462 1.00 92.81 208 ILE A O 1
ATOM 1692 N N . GLY A 1 209 ? 8.204 5.323 13.103 1.00 91.62 209 GLY A N 1
ATOM 1693 C CA . GLY A 1 209 ? 7.604 4.005 12.929 1.00 91.62 209 GLY A CA 1
ATOM 1694 C C . GLY A 1 209 ? 8.215 3.231 11.762 1.00 91.62 209 GLY A C 1
ATOM 1695 O O . GLY A 1 209 ? 8.501 2.045 11.903 1.00 91.62 209 GLY A O 1
ATOM 1696 N N . TYR A 1 210 ? 8.472 3.895 10.632 1.00 91.69 210 TYR A N 1
ATOM 1697 C CA . TYR A 1 210 ? 9.127 3.280 9.475 1.00 91.69 210 TYR A CA 1
ATOM 1698 C C . TYR A 1 210 ? 10.575 2.891 9.774 1.00 91.69 210 TYR A C 1
ATOM 1700 O O . TYR A 1 210 ? 10.998 1.790 9.427 1.00 91.69 210 TYR A O 1
ATOM 1708 N N . ILE A 1 211 ? 11.323 3.770 10.448 1.00 95.00 211 ILE A N 1
ATOM 1709 C CA . ILE A 1 211 ? 12.707 3.498 10.849 1.00 95.00 211 ILE A CA 1
ATOM 1710 C C . ILE A 1 211 ? 12.751 2.322 11.832 1.00 95.00 211 ILE A C 1
ATOM 1712 O O . ILE A 1 211 ? 13.549 1.410 11.631 1.00 95.00 211 ILE A O 1
ATOM 1716 N N . SER A 1 212 ? 11.873 2.291 12.842 1.00 94.19 212 SER A N 1
ATOM 1717 C CA . SER A 1 212 ? 11.779 1.161 13.778 1.00 94.19 212 SER A CA 1
ATOM 1718 C C . SER A 1 212 ? 11.337 -0.129 13.089 1.00 94.19 212 SER A C 1
ATOM 1720 O O . SER A 1 212 ? 11.846 -1.194 13.385 1.00 94.19 212 SER A O 1
ATOM 1722 N N . LEU A 1 213 ? 10.449 -0.064 12.095 1.00 93.94 213 LEU A N 1
ATOM 1723 C CA . LEU A 1 213 ? 10.015 -1.263 11.374 1.00 93.94 213 LEU A CA 1
ATOM 1724 C C . LEU A 1 213 ? 11.115 -1.843 10.459 1.00 93.94 213 LEU A C 1
ATOM 1726 O O . LEU A 1 213 ? 11.077 -3.028 10.129 1.00 93.94 213 LEU A O 1
ATOM 1730 N N . GLY A 1 214 ? 12.099 -1.032 10.056 1.00 94.06 214 GLY A N 1
ATOM 1731 C CA . GLY A 1 214 ? 13.162 -1.397 9.115 1.00 94.06 214 GLY A CA 1
ATOM 1732 C C . GLY A 1 214 ? 13.916 -2.691 9.460 1.00 94.06 214 GLY A C 1
ATOM 1733 O O . GLY A 1 214 ? 13.929 -3.605 8.634 1.00 94.06 214 GLY A O 1
ATOM 1734 N N . PRO A 1 215 ? 14.518 -2.828 10.657 1.00 95.12 215 PRO A N 1
ATOM 1735 C CA . PRO A 1 215 ? 15.195 -4.057 11.079 1.00 95.12 215 PRO A CA 1
ATOM 1736 C C . PRO A 1 215 ? 14.303 -5.298 11.026 1.00 95.12 215 PRO A C 1
ATOM 1738 O O . PRO A 1 215 ? 14.737 -6.350 10.553 1.00 95.12 215 PRO A O 1
ATOM 1741 N N . LEU A 1 216 ? 13.046 -5.175 11.465 1.00 93.62 216 LEU A N 1
ATOM 1742 C CA . LEU A 1 216 ? 12.085 -6.272 11.404 1.00 93.62 216 LEU A CA 1
ATOM 1743 C C . LEU A 1 216 ? 11.776 -6.668 9.954 1.00 93.62 216 LEU A C 1
ATOM 1745 O O . LEU A 1 216 ? 11.709 -7.857 9.651 1.00 93.62 216 LEU A O 1
ATOM 1749 N N . LEU A 1 217 ? 11.639 -5.699 9.044 1.00 92.81 217 LEU A N 1
ATOM 1750 C CA . LEU A 1 217 ? 11.458 -5.981 7.617 1.00 92.81 217 LEU A CA 1
ATOM 1751 C C . LEU A 1 217 ? 12.670 -6.696 7.028 1.00 92.81 217 LEU A C 1
ATOM 1753 O O . LEU A 1 217 ? 12.488 -7.698 6.344 1.00 92.81 217 LEU A O 1
ATOM 1757 N N . VAL A 1 218 ? 13.893 -6.251 7.330 1.00 93.69 218 VAL A N 1
ATOM 1758 C CA . VAL A 1 218 ? 15.119 -6.932 6.877 1.00 93.69 218 VAL A CA 1
ATOM 1759 C C . VAL A 1 218 ? 15.164 -8.370 7.392 1.00 93.69 218 VAL A C 1
ATOM 1761 O O . VAL A 1 218 ? 15.490 -9.280 6.629 1.00 93.69 218 VAL A O 1
ATOM 1764 N N . LEU A 1 219 ? 14.780 -8.605 8.649 1.00 94.00 219 LEU A N 1
ATOM 1765 C CA . LEU A 1 219 ? 14.697 -9.948 9.223 1.00 94.00 219 LEU A CA 1
ATOM 1766 C C . LEU A 1 219 ? 13.673 -10.825 8.485 1.00 94.00 219 LEU A C 1
ATOM 1768 O O . LEU A 1 219 ? 13.992 -11.952 8.110 1.00 94.00 219 LEU A O 1
ATOM 1772 N N . ILE A 1 220 ? 12.467 -10.306 8.236 1.00 93.38 220 ILE A N 1
ATOM 1773 C CA . ILE A 1 220 ? 11.408 -11.019 7.503 1.00 93.38 220 ILE A CA 1
ATOM 1774 C C . ILE A 1 220 ? 11.842 -11.309 6.063 1.00 93.38 220 ILE A C 1
ATOM 1776 O O . ILE A 1 220 ? 11.657 -12.428 5.583 1.00 93.38 220 ILE A O 1
ATOM 1780 N N . MET A 1 221 ? 12.442 -10.336 5.374 1.00 90.81 221 MET A N 1
ATOM 1781 C CA . MET A 1 221 ? 12.941 -10.506 4.008 1.00 90.81 221 MET A CA 1
ATOM 1782 C C . MET A 1 221 ? 14.056 -11.548 3.949 1.00 90.81 221 MET A C 1
ATOM 1784 O O . MET A 1 221 ? 14.032 -12.410 3.078 1.00 90.81 221 MET A O 1
ATOM 1788 N N . THR A 1 222 ? 14.984 -11.522 4.906 1.00 91.31 222 THR A N 1
ATOM 1789 C CA . THR A 1 222 ? 16.067 -12.509 5.015 1.00 91.31 222 THR A CA 1
ATOM 1790 C C . THR A 1 222 ? 15.510 -13.911 5.270 1.00 91.31 222 THR A C 1
ATOM 1792 O O . THR A 1 222 ? 15.901 -14.864 4.605 1.00 91.31 222 THR A O 1
ATOM 1795 N N . GLY A 1 223 ? 14.545 -14.051 6.183 1.00 92.94 223 GLY A N 1
ATOM 1796 C CA . GLY A 1 223 ? 13.871 -15.330 6.420 1.00 92.94 223 GLY A CA 1
ATOM 1797 C C . GLY A 1 223 ? 13.122 -15.835 5.184 1.00 92.94 223 GLY A C 1
ATOM 1798 O O . GLY A 1 223 ? 13.237 -17.004 4.828 1.00 92.94 223 GLY A O 1
ATOM 1799 N N . THR A 1 224 ? 12.412 -14.946 4.486 1.00 89.06 224 THR A N 1
ATOM 1800 C CA . THR A 1 224 ? 11.702 -15.274 3.238 1.00 89.06 224 THR A CA 1
ATOM 1801 C C . THR A 1 224 ? 12.676 -15.706 2.147 1.00 89.06 224 THR A C 1
ATOM 1803 O O . THR A 1 224 ? 12.402 -16.670 1.440 1.00 89.06 224 THR A O 1
ATOM 1806 N N . PHE A 1 225 ? 13.829 -15.043 2.043 1.00 88.31 225 PHE A N 1
ATOM 1807 C CA . PHE A 1 225 ? 14.890 -15.412 1.114 1.00 88.31 225 PHE A CA 1
ATOM 1808 C C . PHE A 1 225 ? 15.353 -16.858 1.340 1.00 88.31 225 PHE A C 1
ATOM 1810 O O . PHE A 1 225 ? 15.343 -17.646 0.399 1.00 88.31 225 PHE A O 1
ATOM 1817 N N . PHE A 1 226 ? 15.656 -17.241 2.585 1.00 90.56 226 PHE A N 1
ATOM 1818 C CA . PHE A 1 226 ? 16.056 -18.617 2.903 1.00 90.56 226 PHE A CA 1
ATOM 1819 C C . PHE A 1 226 ? 14.967 -19.647 2.597 1.00 90.56 226 PHE A C 1
ATOM 1821 O O . PHE A 1 226 ? 15.270 -20.743 2.136 1.00 90.56 226 PHE A O 1
ATOM 1828 N N . VAL A 1 227 ? 13.698 -19.308 2.831 1.00 91.31 227 VAL A N 1
ATOM 1829 C CA . VAL A 1 227 ? 12.574 -20.191 2.489 1.00 91.31 227 VAL A CA 1
ATOM 1830 C C . VAL A 1 227 ? 12.477 -20.377 0.974 1.00 91.31 227 VAL A C 1
ATOM 1832 O O . VAL A 1 227 ? 12.351 -21.500 0.497 1.00 91.31 227 VAL A O 1
ATOM 1835 N N . VAL A 1 228 ? 12.551 -19.291 0.207 1.00 88.94 228 VAL A N 1
ATOM 1836 C CA . VAL A 1 228 ? 12.475 -19.325 -1.261 1.00 88.94 228 VAL A CA 1
ATOM 1837 C C . VAL A 1 228 ? 13.636 -20.119 -1.861 1.00 88.94 228 VAL A C 1
ATOM 1839 O O . VAL A 1 228 ? 13.399 -20.950 -2.740 1.00 88.94 228 VAL A O 1
ATOM 1842 N N . ASP A 1 229 ? 14.851 -19.908 -1.352 1.00 86.94 229 ASP A N 1
ATOM 1843 C CA . ASP A 1 229 ? 16.051 -20.652 -1.744 1.00 86.94 229 ASP A CA 1
ATOM 1844 C C . ASP A 1 229 ? 15.909 -22.147 -1.430 1.00 86.94 229 ASP A C 1
ATOM 1846 O O . ASP A 1 229 ? 16.100 -22.990 -2.304 1.00 86.94 229 ASP A O 1
ATOM 1850 N N . PHE A 1 230 ? 15.422 -22.486 -0.231 1.00 91.00 230 PHE A N 1
ATOM 1851 C CA . PHE A 1 230 ? 15.143 -23.870 0.159 1.00 91.00 230 PHE A CA 1
ATOM 1852 C C . PHE A 1 230 ? 14.169 -24.571 -0.806 1.00 91.00 230 PHE A C 1
ATOM 1854 O O . PHE A 1 230 ? 14.374 -25.727 -1.182 1.00 91.00 230 PHE A O 1
ATOM 1861 N N . PHE A 1 231 ? 13.133 -23.865 -1.266 1.00 92.06 231 PHE A N 1
ATOM 1862 C CA . PHE A 1 231 ? 12.172 -24.383 -2.246 1.00 92.06 231 PHE A CA 1
ATOM 1863 C C . PHE A 1 231 ? 12.619 -24.237 -3.711 1.00 92.06 231 PHE A C 1
ATOM 1865 O O . PHE A 1 231 ? 11.859 -24.614 -4.604 1.00 92.06 231 PHE A O 1
ATOM 1872 N N . HIS A 1 232 ? 13.822 -23.713 -3.981 1.00 89.38 232 HIS A N 1
ATOM 1873 C CA . HIS A 1 232 ? 14.336 -23.417 -5.327 1.00 89.38 232 HIS A CA 1
ATOM 1874 C C . HIS A 1 232 ? 13.350 -22.603 -6.183 1.00 89.38 232 HIS A C 1
ATOM 1876 O O . HIS A 1 232 ? 13.289 -22.731 -7.412 1.00 89.38 232 HIS A O 1
ATOM 1882 N N . TYR A 1 233 ? 12.536 -21.774 -5.531 1.00 83.06 233 TYR A N 1
ATOM 1883 C CA . TYR A 1 233 ? 11.525 -20.978 -6.202 1.00 83.06 233 TYR A CA 1
ATOM 1884 C C . TYR A 1 233 ? 12.166 -19.715 -6.777 1.00 83.06 233 TYR A C 1
ATOM 1886 O O . TYR A 1 233 ? 12.877 -18.993 -6.085 1.00 83.06 233 TYR A O 1
ATOM 1894 N N . LYS A 1 234 ? 11.904 -19.420 -8.054 1.00 80.56 234 LYS A N 1
ATOM 1895 C CA . LYS A 1 234 ? 12.365 -18.182 -8.694 1.00 80.56 234 LYS A CA 1
ATOM 1896 C C . LYS A 1 234 ? 11.210 -17.180 -8.737 1.00 80.56 234 LYS A C 1
ATOM 1898 O O . LYS A 1 234 ? 10.306 -17.364 -9.555 1.00 80.56 234 LYS A O 1
ATOM 1903 N N . PRO A 1 235 ? 11.204 -16.146 -7.875 1.00 75.19 235 PRO A N 1
ATOM 1904 C CA . PRO A 1 235 ? 10.137 -15.157 -7.882 1.00 75.19 235 PRO A CA 1
ATOM 1905 C C . PRO A 1 235 ? 10.126 -14.393 -9.207 1.00 75.19 235 PRO A C 1
ATOM 1907 O O . PRO A 1 235 ? 11.173 -14.013 -9.735 1.00 75.19 235 PRO A O 1
ATOM 1910 N N . GLN A 1 236 ? 8.931 -14.169 -9.754 1.00 74.81 236 GLN A N 1
ATOM 1911 C CA . GLN A 1 236 ? 8.774 -13.355 -10.953 1.00 74.81 236 GLN A CA 1
ATOM 1912 C C . GLN A 1 236 ? 9.003 -11.879 -10.619 1.00 74.81 236 GLN A C 1
ATOM 1914 O O . GLN A 1 236 ? 8.543 -11.372 -9.597 1.00 74.81 236 GLN A O 1
ATOM 1919 N N . VAL A 1 237 ? 9.713 -11.173 -11.499 1.00 73.44 237 VAL A N 1
ATOM 1920 C CA . VAL A 1 237 ? 9.932 -9.732 -11.350 1.00 73.44 237 VAL A CA 1
ATOM 1921 C C . VAL A 1 237 ? 8.642 -8.998 -11.698 1.00 73.44 237 VAL A C 1
ATOM 1923 O O . VAL A 1 237 ? 8.118 -9.148 -12.805 1.00 73.44 237 VAL A O 1
ATOM 1926 N N . GLN A 1 238 ? 8.161 -8.167 -10.774 1.00 68.38 238 GLN A N 1
ATOM 1927 C CA . GLN A 1 238 ? 6.964 -7.355 -10.983 1.00 68.38 238 GLN A CA 1
ATOM 1928 C C . GLN A 1 238 ? 7.097 -6.462 -12.224 1.00 68.38 238 GLN A C 1
ATOM 1930 O O . GLN A 1 238 ? 8.151 -5.879 -12.491 1.00 68.38 238 GLN A O 1
ATOM 1935 N N . SER A 1 239 ? 6.000 -6.311 -12.969 1.00 70.56 239 SER A N 1
ATOM 1936 C CA . SER A 1 239 ? 5.984 -5.582 -14.249 1.00 70.56 239 SER A CA 1
ATOM 1937 C C . SER A 1 239 ? 6.435 -4.123 -14.116 1.00 70.56 239 SER A C 1
ATOM 1939 O O . SER A 1 239 ? 7.133 -3.613 -14.988 1.00 70.56 239 SER A O 1
ATOM 1941 N N . ILE A 1 240 ? 6.118 -3.468 -12.994 1.00 70.31 240 ILE A N 1
ATOM 1942 C CA . ILE A 1 240 ? 6.518 -2.079 -12.744 1.00 70.31 240 ILE A CA 1
ATOM 1943 C C . ILE A 1 240 ? 8.041 -1.917 -12.619 1.00 70.31 240 ILE A C 1
ATOM 1945 O O . ILE A 1 240 ? 8.602 -0.942 -13.112 1.00 70.31 240 ILE A O 1
ATOM 1949 N N . VAL A 1 241 ? 8.733 -2.903 -12.038 1.00 73.69 241 VAL A N 1
ATOM 1950 C CA . VAL A 1 241 ? 10.201 -2.898 -11.932 1.00 73.69 241 VAL A CA 1
ATOM 1951 C C . VAL A 1 241 ? 10.825 -3.010 -13.319 1.00 73.69 241 VAL A C 1
ATOM 1953 O O . VAL A 1 241 ? 11.817 -2.346 -13.606 1.00 73.69 241 VAL A O 1
ATOM 1956 N N . GLN A 1 242 ? 10.216 -3.788 -14.217 1.00 74.44 242 GLN A N 1
ATOM 1957 C CA . GLN A 1 242 ? 10.705 -3.904 -15.589 1.00 74.44 242 GLN A CA 1
ATOM 1958 C C . GLN A 1 242 ? 10.625 -2.579 -16.350 1.00 74.44 242 GLN A C 1
ATOM 1960 O O . GLN A 1 242 ? 11.519 -2.311 -17.148 1.00 74.44 242 GLN A O 1
ATOM 1965 N N . ILE A 1 243 ? 9.611 -1.745 -16.086 1.00 74.12 243 ILE A N 1
ATOM 1966 C CA . ILE A 1 243 ? 9.529 -0.396 -16.665 1.00 74.12 243 ILE A CA 1
ATOM 1967 C C . ILE A 1 243 ? 10.739 0.425 -16.222 1.00 74.12 243 ILE A C 1
ATOM 1969 O O . ILE A 1 243 ? 11.436 0.965 -17.070 1.00 74.12 243 ILE A O 1
ATOM 1973 N N . PHE A 1 244 ? 11.056 0.456 -14.926 1.00 78.00 244 PHE A N 1
ATOM 1974 C CA . PHE A 1 244 ? 12.203 1.224 -14.424 1.00 78.00 244 PHE A CA 1
ATOM 1975 C C . PHE A 1 244 ? 13.562 0.726 -14.927 1.00 78.00 244 PHE A C 1
ATOM 1977 O O . PHE A 1 244 ? 14.508 1.504 -14.982 1.00 78.00 244 PHE A O 1
ATOM 1984 N N . VAL A 1 245 ? 13.668 -0.556 -15.285 1.00 79.25 245 VAL A N 1
ATOM 1985 C CA . VAL A 1 245 ? 14.912 -1.146 -15.802 1.00 79.25 245 VAL A CA 1
ATOM 1986 C C . VAL A 1 245 ? 15.062 -0.960 -17.314 1.00 79.25 245 VAL A C 1
ATOM 1988 O O . VAL A 1 245 ? 16.181 -0.809 -17.797 1.00 79.25 245 VAL A O 1
ATOM 1991 N N . LYS A 1 246 ? 13.964 -1.015 -18.078 1.00 78.44 246 LYS A N 1
ATOM 1992 C CA . LYS A 1 246 ? 14.000 -1.041 -19.552 1.00 78.44 246 LYS A CA 1
ATOM 1993 C C . LYS A 1 246 ? 13.710 0.311 -20.200 1.00 78.44 246 LYS A C 1
ATOM 1995 O O . LYS A 1 246 ? 14.101 0.522 -21.346 1.00 78.44 246 LYS A O 1
ATOM 2000 N N . GLU A 1 247 ? 12.985 1.189 -19.518 1.00 79.25 247 GLU A N 1
ATOM 2001 C CA . GLU A 1 247 ? 12.565 2.470 -20.075 1.00 79.25 247 GLU A CA 1
ATOM 2002 C C . GLU A 1 247 ? 13.668 3.522 -19.926 1.00 79.25 247 GLU A C 1
ATOM 2004 O O . GLU A 1 247 ? 14.198 3.733 -18.840 1.00 79.25 247 GLU A O 1
ATOM 2009 N N . ASN A 1 248 ? 13.978 4.217 -21.020 1.00 81.81 248 ASN A N 1
ATOM 2010 C CA . ASN A 1 248 ? 14.954 5.314 -21.043 1.00 81.81 248 ASN A CA 1
ATOM 2011 C C . ASN A 1 248 ? 14.278 6.685 -21.203 1.00 81.81 248 ASN A C 1
ATOM 2013 O O . ASN A 1 248 ? 14.926 7.727 -21.097 1.00 81.81 248 ASN A O 1
ATOM 2017 N N . ASN A 1 249 ? 12.971 6.712 -21.474 1.00 83.69 249 ASN A N 1
ATOM 2018 C CA . ASN A 1 249 ? 12.213 7.943 -21.622 1.00 83.69 249 ASN A CA 1
ATOM 2019 C C . ASN A 1 249 ? 11.939 8.592 -20.252 1.00 83.69 249 ASN A C 1
ATOM 2021 O O . ASN A 1 249 ? 11.121 8.110 -19.466 1.00 83.69 249 ASN A O 1
ATOM 2025 N N . LEU A 1 250 ? 12.605 9.720 -19.984 1.00 85.19 250 LEU A N 1
ATOM 2026 C CA . LEU A 1 250 ? 12.493 10.468 -18.725 1.00 85.19 250 LEU A CA 1
ATOM 2027 C C . LEU A 1 250 ? 11.042 10.816 -18.332 1.00 85.19 250 LEU A C 1
ATOM 2029 O O . LEU A 1 250 ? 10.679 10.554 -17.185 1.00 85.19 250 LEU A O 1
ATOM 2033 N N . PRO A 1 251 ? 10.187 11.354 -19.226 1.00 84.69 251 PRO A N 1
ATOM 2034 C CA . PRO A 1 251 ? 8.767 11.536 -18.930 1.00 84.69 251 PRO A CA 1
ATOM 2035 C C . PRO A 1 251 ? 8.061 10.260 -18.457 1.00 84.69 251 PRO A C 1
ATOM 2037 O O . PRO A 1 251 ? 7.366 10.290 -17.441 1.00 84.69 251 PRO A O 1
ATOM 2040 N N . VAL A 1 252 ? 8.253 9.132 -19.147 1.00 82.50 252 VAL A N 1
ATOM 2041 C CA . VAL A 1 252 ? 7.618 7.854 -18.777 1.00 82.50 252 VAL A CA 1
ATOM 2042 C C . VAL A 1 252 ? 8.100 7.386 -17.403 1.00 82.50 252 VAL A C 1
ATOM 2044 O O . VAL A 1 252 ? 7.278 6.986 -16.576 1.00 82.50 252 VAL A O 1
ATOM 2047 N N . LEU A 1 253 ? 9.398 7.500 -17.116 1.00 84.88 253 LEU A N 1
ATOM 2048 C CA . LEU A 1 253 ? 9.974 7.180 -15.806 1.00 84.88 253 LEU A CA 1
ATOM 2049 C C . LEU A 1 253 ? 9.438 8.090 -14.694 1.00 84.88 253 LEU A C 1
ATOM 2051 O O . LEU A 1 253 ? 9.106 7.605 -13.610 1.00 84.88 253 LEU A O 1
ATOM 2055 N N . PHE A 1 254 ? 9.311 9.392 -14.958 1.00 87.00 254 PHE A N 1
ATOM 2056 C CA . PHE A 1 254 ? 8.775 10.361 -14.003 1.00 87.00 254 PHE A CA 1
ATOM 2057 C C . PHE A 1 254 ? 7.318 10.047 -13.652 1.00 87.00 254 PHE A C 1
ATOM 2059 O O . PHE A 1 254 ? 6.979 9.914 -12.475 1.00 87.00 254 PHE A O 1
ATOM 2066 N N . PHE A 1 255 ? 6.462 9.849 -14.661 1.00 84.31 255 PHE A N 1
ATOM 2067 C CA . PHE A 1 255 ? 5.063 9.485 -14.432 1.00 84.31 255 PHE A CA 1
ATOM 2068 C C . PHE A 1 255 ? 4.931 8.118 -13.759 1.00 84.31 255 PHE A C 1
ATOM 2070 O O . PHE A 1 255 ? 4.141 7.981 -12.828 1.00 84.31 255 PHE A O 1
ATOM 2077 N N . SER A 1 256 ? 5.732 7.127 -14.158 1.00 83.62 256 SER A N 1
ATOM 2078 C CA . SER A 1 256 ? 5.735 5.805 -13.517 1.00 83.62 256 SER A CA 1
ATOM 2079 C C . SER A 1 256 ? 6.125 5.897 -12.043 1.00 83.62 256 SER A C 1
ATOM 2081 O O . SER A 1 256 ? 5.452 5.310 -11.201 1.00 83.62 256 SER A O 1
ATOM 2083 N N . THR A 1 257 ? 7.149 6.691 -11.711 1.00 86.81 257 THR A N 1
ATOM 2084 C CA . THR A 1 257 ? 7.563 6.953 -10.320 1.00 86.81 257 THR A CA 1
ATOM 2085 C C . THR A 1 257 ? 6.444 7.606 -9.523 1.00 86.81 257 THR A C 1
ATOM 2087 O O . THR A 1 257 ? 6.139 7.173 -8.416 1.00 86.81 257 THR A O 1
ATOM 2090 N N . LEU A 1 258 ? 5.798 8.629 -10.082 1.00 88.75 258 LEU A N 1
ATOM 2091 C CA . LEU A 1 258 ? 4.720 9.338 -9.405 1.00 88.75 258 LEU A CA 1
ATOM 2092 C C . LEU A 1 258 ? 3.513 8.420 -9.153 1.00 88.75 258 LEU A C 1
ATOM 2094 O O . LEU A 1 258 ? 2.966 8.391 -8.050 1.00 88.75 258 LEU A O 1
ATOM 2098 N N . PHE A 1 259 ? 3.100 7.640 -10.152 1.00 83.50 259 PHE A N 1
ATOM 2099 C CA . PHE A 1 259 ? 1.942 6.760 -10.018 1.00 83.50 259 PHE A CA 1
ATOM 2100 C C . PHE A 1 259 ? 2.213 5.553 -9.128 1.00 83.50 259 PHE A C 1
ATOM 2102 O O . PHE A 1 259 ? 1.403 5.270 -8.250 1.00 83.50 259 PHE A O 1
ATOM 2109 N N . ALA A 1 260 ? 3.337 4.866 -9.317 1.00 82.94 260 ALA A N 1
ATOM 2110 C CA . ALA A 1 260 ? 3.669 3.680 -8.534 1.00 82.94 260 ALA A CA 1
ATOM 2111 C C . ALA A 1 260 ? 4.158 4.026 -7.121 1.00 82.94 260 ALA A C 1
ATOM 2113 O O . ALA A 1 260 ? 3.850 3.310 -6.179 1.00 82.94 260 ALA A O 1
ATOM 2114 N N . GLY A 1 261 ? 4.908 5.118 -6.965 1.00 86.25 261 GLY A N 1
ATOM 2115 C CA . GLY A 1 261 ? 5.523 5.499 -5.693 1.00 86.25 261 GLY A CA 1
ATOM 2116 C C . GLY A 1 261 ? 4.652 6.381 -4.801 1.00 86.25 261 GLY A C 1
ATOM 2117 O O . GLY A 1 261 ? 4.866 6.403 -3.593 1.00 86.25 261 GLY A O 1
ATOM 2118 N N . VAL A 1 262 ? 3.679 7.109 -5.364 1.00 89.50 262 VAL A N 1
ATOM 2119 C CA . VAL A 1 262 ? 2.836 8.041 -4.594 1.00 89.50 262 VAL A CA 1
ATOM 2120 C C . VAL A 1 262 ? 1.362 7.676 -4.699 1.00 89.50 262 VAL A C 1
ATOM 2122 O O . VAL A 1 262 ? 0.729 7.381 -3.688 1.00 89.50 262 VAL A O 1
ATOM 2125 N N . PHE A 1 263 ? 0.797 7.667 -5.909 1.00 89.38 263 PHE A N 1
ATOM 2126 C CA . PHE A 1 263 ? -0.647 7.460 -6.061 1.00 89.38 263 PHE A CA 1
ATOM 2127 C C . PHE A 1 263 ? -1.099 6.051 -5.674 1.00 89.38 263 PHE A C 1
ATOM 2129 O O . PHE A 1 263 ? -2.110 5.930 -4.987 1.00 89.38 263 PHE A O 1
ATOM 2136 N N . GLY A 1 264 ? -0.366 5.011 -6.080 1.00 88.69 264 GLY A N 1
ATOM 2137 C CA . GLY A 1 264 ? -0.648 3.619 -5.719 1.00 88.69 264 GLY A CA 1
ATOM 2138 C C . GLY A 1 264 ? -0.759 3.439 -4.203 1.00 88.69 264 GLY A C 1
ATOM 2139 O O . GLY A 1 264 ? -1.856 3.146 -3.728 1.00 88.69 264 GLY A O 1
ATOM 2140 N N . PRO A 1 265 ? 0.298 3.752 -3.427 1.00 90.56 265 PRO A N 1
ATOM 2141 C CA . PRO A 1 265 ? 0.269 3.656 -1.969 1.00 90.56 265 PRO A CA 1
ATOM 2142 C C . PRO A 1 265 ? -0.860 4.457 -1.308 1.00 90.56 265 PRO A C 1
ATOM 2144 O O . PRO A 1 265 ? -1.471 3.986 -0.354 1.00 90.56 265 PRO A O 1
ATOM 2147 N N . ILE A 1 266 ? -1.196 5.649 -1.820 1.00 92.31 266 ILE A N 1
ATOM 2148 C CA . ILE A 1 266 ? -2.319 6.445 -1.292 1.00 92.31 266 ILE A CA 1
ATOM 2149 C C . ILE A 1 2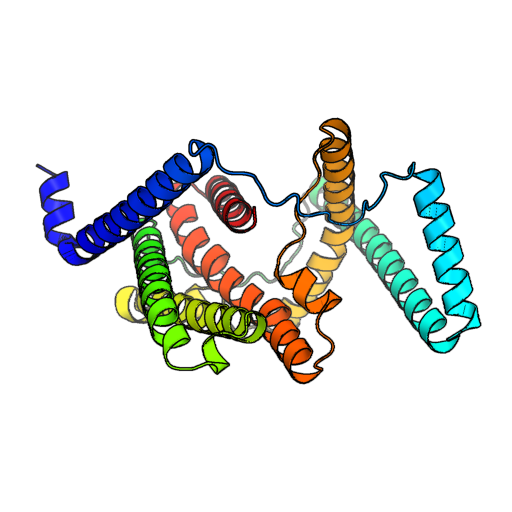66 ? -3.658 5.732 -1.523 1.00 92.31 266 ILE A C 1
ATOM 2151 O O . ILE A 1 266 ? -4.481 5.640 -0.610 1.00 92.31 266 ILE A O 1
ATOM 2155 N N . VAL A 1 267 ? -3.893 5.233 -2.740 1.00 92.62 267 VAL A N 1
ATOM 2156 C CA . VAL A 1 267 ? -5.119 4.500 -3.096 1.00 92.62 267 VAL A CA 1
ATOM 2157 C C . VAL A 1 267 ? -5.231 3.223 -2.270 1.00 92.62 267 VAL A C 1
ATOM 2159 O O . VAL A 1 267 ? -6.305 2.922 -1.742 1.00 92.62 267 VAL A O 1
ATOM 2162 N N . GLU A 1 268 ? -4.124 2.501 -2.121 1.00 93.25 268 GLU A N 1
ATOM 2163 C CA . GLU A 1 268 ? -4.035 1.300 -1.302 1.00 93.25 268 GLU A CA 1
ATOM 2164 C C . GLU A 1 268 ? -4.352 1.601 0.163 1.00 93.25 268 GLU A C 1
ATOM 2166 O O . GLU A 1 268 ? -5.196 0.931 0.751 1.00 93.25 268 GLU A O 1
ATOM 2171 N N . GLU A 1 269 ? -3.774 2.645 0.753 1.00 93.81 269 GLU A N 1
ATOM 2172 C CA . GLU A 1 269 ? -4.034 2.996 2.151 1.00 93.81 269 GLU A CA 1
ATOM 2173 C C . GLU A 1 269 ? -5.514 3.357 2.375 1.00 93.81 269 GLU A C 1
ATOM 2175 O O . GLU A 1 269 ? -6.160 2.854 3.303 1.00 93.81 269 GLU A O 1
ATOM 2180 N N . ILE A 1 270 ? -6.108 4.142 1.468 1.00 94.62 270 ILE A N 1
ATOM 2181 C CA . ILE A 1 270 ? -7.533 4.507 1.518 1.00 94.62 270 ILE A CA 1
ATOM 2182 C C . ILE A 1 270 ? -8.424 3.264 1.404 1.00 94.62 270 ILE A C 1
ATOM 2184 O O . ILE A 1 270 ? -9.388 3.115 2.165 1.00 94.62 270 ILE A O 1
ATOM 2188 N N . PHE A 1 271 ? -8.125 2.357 0.472 1.00 95.50 271 PHE A N 1
ATOM 2189 C CA . PHE A 1 271 ? -8.941 1.167 0.244 1.00 95.50 271 PHE A CA 1
ATOM 2190 C C . PHE A 1 271 ? -8.728 0.093 1.318 1.00 95.50 271 PHE A C 1
ATOM 2192 O O . PHE A 1 271 ? -9.696 -0.364 1.927 1.00 95.50 271 PHE A O 1
ATOM 2199 N N . PHE A 1 272 ? -7.489 -0.319 1.581 1.00 95.38 272 PHE A N 1
ATOM 2200 C CA . PHE A 1 272 ? -7.173 -1.428 2.481 1.00 95.38 272 PHE A CA 1
ATOM 2201 C C . PHE A 1 272 ? -7.311 -1.036 3.952 1.00 95.38 272 PHE A C 1
ATOM 2203 O O . PHE A 1 272 ? -7.968 -1.764 4.699 1.00 95.38 272 PHE A O 1
ATOM 2210 N N . ARG A 1 273 ? -6.738 0.096 4.386 1.00 92.88 273 ARG A N 1
ATOM 2211 C CA . ARG A 1 273 ? -6.739 0.514 5.804 1.00 92.88 273 ARG A CA 1
ATOM 2212 C C . ARG A 1 273 ? -7.934 1.386 6.159 1.00 92.88 273 ARG A C 1
ATOM 2214 O O . ARG A 1 273 ? -8.598 1.140 7.168 1.00 92.88 273 ARG A O 1
ATOM 2221 N N . GLY A 1 274 ? -8.251 2.361 5.314 1.00 92.44 274 GLY A N 1
ATOM 2222 C CA . GLY A 1 274 ? -9.392 3.248 5.521 1.00 92.44 274 GLY A CA 1
ATOM 2223 C C . GLY A 1 274 ? -10.724 2.511 5.401 1.00 92.44 274 GLY A C 1
ATOM 2224 O O . GLY A 1 274 ? -11.541 2.514 6.325 1.00 92.44 274 GLY A O 1
ATOM 2225 N N . PHE A 1 275 ? -10.947 1.843 4.271 1.00 95.06 275 PHE A N 1
ATOM 2226 C CA . PHE A 1 275 ? -12.255 1.296 3.915 1.00 95.06 275 PHE A CA 1
ATOM 2227 C C . PHE A 1 275 ? -12.447 -0.177 4.312 1.00 95.06 275 PHE A C 1
ATOM 2229 O O . PHE A 1 275 ? -13.344 -0.496 5.094 1.00 95.06 275 PHE A O 1
ATOM 2236 N N . MET A 1 276 ? -11.618 -1.091 3.810 1.00 95.75 276 MET A N 1
ATOM 2237 C CA . MET A 1 276 ? -11.800 -2.532 4.002 1.00 95.75 276 MET A CA 1
ATOM 2238 C C . MET A 1 276 ? -11.506 -2.976 5.438 1.00 95.75 276 MET A C 1
ATOM 2240 O O . MET A 1 276 ? -12.320 -3.676 6.043 1.00 95.75 276 MET A O 1
ATOM 2244 N N . TYR A 1 277 ? -10.380 -2.552 6.011 1.00 95.44 277 TYR A N 1
ATOM 2245 C CA . TYR A 1 277 ? -10.013 -2.899 7.384 1.00 95.44 277 TYR A CA 1
ATOM 2246 C C . TYR A 1 277 ? -11.066 -2.421 8.387 1.00 95.44 277 TYR A C 1
ATOM 2248 O O . TYR A 1 277 ? -11.499 -3.207 9.229 1.00 95.44 277 TYR A O 1
ATOM 2256 N N . SER A 1 278 ? -11.548 -1.177 8.267 1.00 93.62 278 SER A N 1
ATOM 2257 C CA . SER A 1 278 ? -12.588 -0.652 9.163 1.00 93.62 278 SER A CA 1
ATOM 2258 C C . SER A 1 278 ? -13.907 -1.426 9.050 1.00 93.62 278 SER A C 1
ATOM 2260 O O . SER A 1 278 ? -14.587 -1.630 10.055 1.00 93.62 278 SER A O 1
ATOM 2262 N N . ALA A 1 279 ? -14.253 -1.919 7.857 1.00 94.12 279 ALA A N 1
ATOM 2263 C CA . ALA A 1 279 ? -15.434 -2.748 7.638 1.00 94.12 279 ALA A CA 1
ATOM 2264 C C . ALA A 1 279 ? -15.313 -4.133 8.292 1.00 94.12 279 ALA A C 1
ATOM 2266 O O . ALA A 1 279 ? -16.255 -4.599 8.931 1.00 94.12 279 ALA A O 1
ATOM 2267 N N . ILE A 1 280 ? -14.159 -4.788 8.136 1.00 95.06 280 ILE A N 1
ATOM 2268 C CA . ILE A 1 280 ? -13.912 -6.146 8.643 1.00 95.06 280 ILE A CA 1
ATOM 2269 C C . ILE A 1 280 ? -13.706 -6.133 10.163 1.00 95.06 280 ILE A C 1
ATOM 2271 O O . ILE A 1 280 ? -14.225 -7.005 10.864 1.00 95.06 280 ILE A O 1
ATOM 2275 N N . LYS A 1 281 ? -13.015 -5.115 10.692 1.00 94.94 281 LYS A N 1
ATOM 2276 C CA . LYS A 1 281 ? -12.729 -4.948 12.128 1.00 94.94 281 LYS A CA 1
ATOM 2277 C C . LYS A 1 281 ? -13.992 -5.006 12.982 1.00 94.94 281 LYS A C 1
ATOM 2279 O O . LYS A 1 281 ? -13.958 -5.578 14.066 1.00 94.94 281 LYS A O 1
ATOM 2284 N N . LYS A 1 282 ? -15.110 -4.466 12.494 1.00 90.12 282 LYS A N 1
ATOM 2285 C CA . LYS A 1 282 ? -16.397 -4.512 13.205 1.00 90.12 282 LYS A CA 1
ATOM 2286 C C . LYS A 1 282 ? -16.954 -5.917 13.387 1.00 90.12 282 LYS A C 1
ATOM 2288 O O . LYS A 1 282 ? -17.693 -6.153 14.333 1.00 90.12 282 LYS A O 1
ATOM 2293 N N . SER A 1 283 ? -16.665 -6.822 12.456 1.00 89.75 283 SER A N 1
ATOM 2294 C CA . SER A 1 283 ? -17.257 -8.159 12.441 1.00 89.75 283 SER A CA 1
ATOM 2295 C C . SER A 1 283 ? -16.406 -9.186 13.177 1.00 89.75 283 SER A C 1
ATOM 2297 O O . SER A 1 283 ? -16.961 -10.066 13.823 1.00 89.75 283 SER A O 1
ATOM 2299 N N . ILE A 1 284 ? -15.077 -9.092 13.075 1.00 93.62 284 ILE A N 1
ATOM 2300 C CA . ILE A 1 284 ? -14.155 -10.124 13.589 1.00 93.62 284 ILE A CA 1
ATOM 2301 C C . ILE A 1 284 ? -13.014 -9.563 14.455 1.00 93.62 284 ILE A C 1
ATOM 2303 O O . ILE A 1 284 ? -12.060 -10.271 14.774 1.00 93.62 284 ILE A O 1
ATOM 2307 N N . GLY A 1 285 ? -13.094 -8.288 14.839 1.00 93.44 285 GLY A N 1
ATOM 2308 C CA . GLY A 1 285 ? -12.101 -7.626 15.678 1.00 93.44 285 GLY A CA 1
ATOM 2309 C C . GLY A 1 285 ? -10.817 -7.229 14.944 1.00 93.44 285 GLY A C 1
ATOM 2310 O O . GLY A 1 285 ? -10.653 -7.419 13.739 1.00 93.44 285 GLY A O 1
ATOM 2311 N N . VAL A 1 286 ? -9.891 -6.638 15.705 1.00 93.44 286 VAL A N 1
ATOM 2312 C CA . VAL A 1 286 ? -8.638 -6.048 15.199 1.00 93.44 286 VAL A CA 1
ATOM 2313 C C . VAL A 1 286 ? -7.746 -7.100 14.536 1.00 93.44 286 VAL A C 1
ATOM 2315 O O . VAL A 1 286 ? -7.339 -6.923 13.391 1.00 93.44 286 VAL A O 1
ATOM 2318 N N . LEU A 1 287 ? -7.477 -8.213 15.225 1.00 95.56 287 LEU A N 1
ATOM 2319 C CA . LEU A 1 287 ? -6.547 -9.241 14.749 1.00 95.56 287 LEU A CA 1
ATOM 2320 C C . LEU A 1 287 ? -7.062 -9.949 13.490 1.00 95.56 287 LEU A C 1
ATOM 2322 O O . LEU A 1 287 ? -6.322 -10.072 12.517 1.00 95.56 287 LEU A O 1
ATOM 2326 N N . GLY A 1 288 ? -8.343 -10.330 13.469 1.00 95.56 288 GLY A N 1
ATOM 2327 C CA . GLY A 1 288 ? -8.960 -10.932 12.288 1.00 95.56 288 GLY A CA 1
ATOM 2328 C C . GLY A 1 288 ? -8.933 -9.993 11.079 1.00 95.56 288 GLY A C 1
ATOM 2329 O O . GLY A 1 288 ? -8.584 -10.411 9.977 1.00 95.56 288 GLY A O 1
ATOM 2330 N N . ALA A 1 289 ? -9.223 -8.705 11.282 1.00 95.62 289 ALA A N 1
ATOM 2331 C CA . ALA A 1 289 ? -9.159 -7.719 10.210 1.00 95.62 289 ALA A CA 1
ATOM 2332 C C . ALA A 1 289 ? -7.736 -7.507 9.680 1.00 95.62 289 ALA A C 1
ATOM 2334 O O . ALA A 1 289 ? -7.557 -7.437 8.464 1.00 95.62 289 ALA A O 1
ATOM 2335 N N . MET A 1 290 ? -6.723 -7.450 10.553 1.00 95.38 290 MET A N 1
ATOM 2336 C CA . MET A 1 290 ? -5.322 -7.360 10.123 1.00 95.38 290 MET A CA 1
ATOM 2337 C C . MET A 1 290 ? -4.934 -8.548 9.241 1.00 95.38 290 MET A C 1
ATOM 2339 O O . MET A 1 290 ? -4.411 -8.338 8.153 1.00 95.38 290 MET A O 1
ATOM 2343 N N . ILE A 1 291 ? -5.246 -9.778 9.660 1.00 96.44 291 ILE A N 1
ATOM 2344 C CA . ILE A 1 291 ? -4.910 -10.983 8.887 1.00 96.44 291 ILE A CA 1
ATOM 2345 C C . ILE A 1 291 ? -5.620 -10.980 7.532 1.00 96.44 291 ILE A C 1
ATOM 2347 O O . ILE A 1 291 ? -4.959 -11.103 6.505 1.00 96.44 291 ILE A O 1
ATOM 2351 N N . ILE A 1 292 ? -6.947 -10.801 7.502 1.00 95.75 292 ILE A N 1
ATOM 2352 C CA . ILE A 1 292 ? -7.706 -10.880 6.243 1.00 95.75 292 ILE A CA 1
ATOM 2353 C C . ILE A 1 292 ? -7.256 -9.796 5.265 1.00 95.75 292 ILE A C 1
ATOM 2355 O O . ILE A 1 292 ? -7.021 -10.090 4.096 1.00 95.75 292 ILE A O 1
ATOM 2359 N N . THR A 1 293 ? -7.112 -8.551 5.728 1.00 95.62 293 THR A N 1
ATOM 2360 C CA . THR A 1 293 ? -6.687 -7.459 4.842 1.00 95.62 293 THR A CA 1
ATOM 2361 C C . THR A 1 293 ? -5.277 -7.667 4.299 1.00 95.62 293 THR A C 1
ATOM 2363 O O . THR A 1 293 ? -5.074 -7.443 3.110 1.00 95.62 293 THR A O 1
ATOM 2366 N N . SER A 1 294 ? -4.338 -8.162 5.112 1.00 94.25 294 SER A N 1
ATOM 2367 C CA . SER A 1 294 ? -2.978 -8.482 4.660 1.00 94.25 294 SER A CA 1
ATOM 2368 C C . SER A 1 294 ? -2.942 -9.649 3.670 1.00 94.25 294 SER A C 1
ATOM 2370 O O . SER A 1 294 ? -2.214 -9.578 2.686 1.00 94.25 294 SER A O 1
ATOM 2372 N N . VAL A 1 295 ? -3.750 -10.698 3.874 1.00 95.06 295 VAL A N 1
ATOM 2373 C CA . VAL A 1 295 ? -3.848 -11.826 2.927 1.00 95.06 295 VAL A CA 1
ATOM 2374 C C . VAL A 1 295 ? -4.408 -11.359 1.587 1.00 95.06 295 VAL A C 1
ATOM 2376 O O . VAL A 1 295 ? -3.822 -11.650 0.549 1.00 95.06 295 VAL A O 1
ATOM 2379 N N . VAL A 1 296 ? -5.508 -10.599 1.593 1.00 94.31 296 VAL A N 1
ATOM 2380 C CA . VAL A 1 296 ? -6.098 -10.063 0.355 1.00 94.31 296 VAL A CA 1
ATOM 2381 C C . VAL A 1 296 ? -5.112 -9.139 -0.360 1.00 94.31 296 VAL A C 1
ATOM 2383 O O . VAL A 1 296 ? -4.954 -9.252 -1.571 1.00 94.31 296 VAL A O 1
ATOM 2386 N N . PHE A 1 297 ? -4.419 -8.264 0.375 1.00 93.44 297 PHE A N 1
ATOM 2387 C CA . PHE A 1 297 ? -3.383 -7.395 -0.186 1.00 93.44 297 PHE A CA 1
ATOM 2388 C C . PHE A 1 297 ? -2.255 -8.203 -0.840 1.00 93.44 297 PHE A C 1
ATOM 2390 O O . PHE A 1 297 ? -1.887 -7.927 -1.978 1.00 93.44 297 PHE A O 1
ATOM 2397 N N . SER A 1 298 ? -1.753 -9.233 -0.153 1.00 89.50 298 SER A N 1
ATOM 2398 C CA . SER A 1 298 ? -0.689 -10.100 -0.666 1.00 89.50 298 SER A CA 1
ATOM 2399 C C . SER A 1 298 ? -1.112 -10.868 -1.916 1.00 89.50 298 SER A C 1
ATOM 2401 O O . SER A 1 298 ? -0.321 -10.968 -2.844 1.00 89.50 298 SER A O 1
ATOM 2403 N N . LEU A 1 299 ? -2.340 -11.397 -1.964 1.00 88.94 299 LEU A N 1
ATOM 2404 C CA . LEU A 1 299 ? -2.848 -12.145 -3.121 1.00 88.94 299 LEU A CA 1
ATOM 2405 C C . LEU A 1 299 ? -3.005 -11.274 -4.371 1.00 88.94 299 LEU A C 1
ATOM 2407 O O . LEU A 1 299 ? -2.900 -11.783 -5.480 1.00 88.94 299 LEU A O 1
ATOM 2411 N N . LEU A 1 300 ? -3.257 -9.975 -4.203 1.00 85.25 300 LEU A N 1
ATOM 2412 C CA . LEU A 1 300 ? -3.352 -9.031 -5.319 1.00 85.25 300 LEU A CA 1
ATOM 2413 C C . LEU A 1 300 ? -1.984 -8.637 -5.894 1.00 85.25 300 LEU A C 1
ATOM 2415 O O . LEU A 1 300 ? -1.934 -8.095 -6.994 1.00 85.25 300 LEU A O 1
ATOM 2419 N N . HIS A 1 301 ? -0.902 -8.915 -5.165 1.00 81.62 301 HIS A N 1
ATOM 2420 C CA . HIS A 1 301 ? 0.479 -8.617 -5.554 1.00 81.62 301 HIS A CA 1
ATOM 2421 C C . HIS A 1 301 ? 1.315 -9.877 -5.843 1.00 81.62 301 HIS A C 1
ATOM 2423 O O . HIS A 1 301 ? 2.538 -9.772 -5.972 1.00 81.62 301 HIS A O 1
ATOM 2429 N N . ALA A 1 302 ? 0.666 -11.045 -5.884 1.00 69.75 302 ALA A N 1
ATOM 2430 C CA . ALA A 1 302 ? 1.285 -12.345 -6.127 1.00 69.75 302 ALA A CA 1
ATOM 2431 C C . ALA A 1 302 ? 1.545 -12.620 -7.616 1.00 69.75 302 ALA A C 1
ATOM 2433 O O . ALA A 1 302 ? 0.883 -11.988 -8.472 1.00 69.75 302 ALA A O 1
#

Secondary structure (DSSP, 8-state):
-HHHHHHHHTHHHHHHHHHHHHHHHHHHHHHHHHHHS----------------HHHHHHHHHHHHHHHHHH-HHHHHHHHHHHHHHHHHHHHHHHHHHHHHHHHHTTPPP---PPPPPPPS--HHHHHHHHHHHHHHHHHHHHHHHHHTTT-GGGG-HHHHHHHHHHHHHHHHHHHHHIIIIIIS---GGGGT---TTHHHHHHHHHHHHHHHHHHHHHHHHHHHHHHHHTT--PPPPHHHHHHHH---HHHHHHHHHIIIIIHHHHHIIIIIIIIIHHHHHHHHHHHHHHHHHHHHHHHT-

pLDDT: mean 82.94, std 14.67, range [28.53, 96.88]